Protein AF-A0AB35YVQ8-F1 (afdb_monomer_lite)

Foldseek 3Di:
DDDDDDPPDPCPDPPVVVVVCPPPLNVLLVLLLQLLQQLLCCVPPVAGPQPDDPVVVVVDDPVSVVVSVVVCVCCLPPVLVVVLVVVLVVVVVVVVVVPDDDPPPPVPPDQQWDALVVLVVCCVVVVDPVSVVLSCVLVVVLVVVVVSLVSQLSSLVSSLVSLVSSVVSCVPSVHYRRPLNVVCVVVVDPDDSVVSSVVVNVVSVVSNVVSSVDDRPPCSIGRHNVVSVVVVVVVVVVVVVVVVVVVVVVVVVVVVVVVVVD

Organism: Serratia marcescens (NCBI:txid615)

Structure (mmCIF, N/CA/C/O backbone):
data_AF-A0AB35YVQ8-F1
#
_entry.id   AF-A0AB35YVQ8-F1
#
loop_
_atom_site.group_PDB
_atom_site.id
_atom_site.type_symbol
_atom_site.label_atom_id
_atom_site.label_alt_id
_atom_site.label_comp_id
_atom_site.label_asym_id
_atom_site.label_entity_id
_atom_site.label_seq_id
_atom_site.pdbx_PDB_ins_code
_atom_site.Cartn_x
_atom_site.Cartn_y
_atom_site.Cartn_z
_atom_site.occupancy
_atom_site.B_iso_or_equiv
_atom_site.auth_seq_id
_atom_site.auth_comp_id
_atom_site.auth_asym_id
_atom_site.auth_atom_id
_atom_site.pdbx_PDB_model_num
ATOM 1 N N . MET A 1 1 ? 11.343 60.602 -0.205 1.00 34.56 1 MET A N 1
ATOM 2 C CA . MET A 1 1 ? 12.360 59.957 0.652 1.00 34.56 1 MET A CA 1
ATOM 3 C C . MET A 1 1 ? 11.764 58.627 1.072 1.00 34.56 1 MET A C 1
ATOM 5 O O . MET A 1 1 ? 10.823 58.641 1.847 1.00 34.56 1 MET A O 1
ATOM 9 N N . ALA A 1 2 ? 11.937 57.608 0.227 1.00 37.19 2 ALA A N 1
ATOM 10 C CA . ALA A 1 2 ? 13.065 56.656 0.226 1.00 37.19 2 ALA A CA 1
ATOM 11 C C . ALA A 1 2 ? 12.810 55.586 1.298 1.00 37.19 2 ALA A C 1
ATOM 13 O O . ALA A 1 2 ? 12.886 55.891 2.480 1.00 37.19 2 ALA A O 1
ATOM 14 N N . GLU A 1 3 ? 12.153 54.495 0.897 1.00 34.06 3 GLU A N 1
ATOM 15 C CA . GLU A 1 3 ? 12.690 53.118 0.744 1.00 34.06 3 GLU A CA 1
ATOM 16 C C . GLU A 1 3 ? 12.036 52.289 1.875 1.00 34.06 3 GLU A C 1
ATOM 18 O O . GLU A 1 3 ? 11.870 52.792 2.975 1.00 34.06 3 GLU A O 1
ATOM 23 N N . ASP A 1 4 ? 11.453 51.111 1.667 1.00 34.56 4 ASP A N 1
ATOM 24 C CA . ASP A 1 4 ? 12.095 49.973 1.032 1.00 34.56 4 ASP A CA 1
ATOM 25 C C . ASP A 1 4 ? 11.087 48.971 0.424 1.00 34.56 4 ASP A C 1
ATOM 27 O O . ASP A 1 4 ? 10.083 48.586 1.026 1.00 34.56 4 ASP A O 1
ATOM 31 N N . LYS A 1 5 ? 11.405 48.604 -0.818 1.00 34.06 5 LYS A N 1
ATOM 32 C CA . LYS A 1 5 ? 11.171 47.363 -1.582 1.00 34.06 5 LYS A CA 1
ATOM 33 C C . LYS A 1 5 ? 10.429 46.260 -0.804 1.00 34.06 5 LYS A C 1
ATOM 35 O O . LYS A 1 5 ? 10.937 45.682 0.142 1.00 34.06 5 LYS A O 1
ATOM 40 N N . ASN A 1 6 ? 9.202 45.885 -1.154 1.00 33.47 6 ASN A N 1
ATOM 41 C CA . ASN A 1 6 ? 8.865 44.994 -2.274 1.00 33.47 6 ASN A CA 1
ATOM 42 C C . ASN A 1 6 ? 9.841 43.823 -2.551 1.00 33.47 6 ASN A C 1
ATOM 44 O O . ASN A 1 6 ? 9.959 43.370 -3.685 1.00 33.47 6 ASN A O 1
ATOM 48 N N . GLU A 1 7 ? 10.497 43.297 -1.515 1.00 36.91 7 GLU A N 1
ATOM 49 C CA . GLU A 1 7 ? 11.214 42.019 -1.543 1.00 36.91 7 GLU A CA 1
ATOM 50 C C . GLU A 1 7 ? 10.527 41.000 -0.628 1.00 36.91 7 GLU A C 1
ATOM 52 O O . GLU A 1 7 ? 10.948 40.721 0.484 1.00 36.91 7 GLU A O 1
ATOM 57 N N . THR A 1 8 ? 9.450 40.398 -1.114 1.00 36.97 8 THR A N 1
ATOM 58 C CA . THR A 1 8 ? 9.250 38.953 -0.926 1.00 36.97 8 THR A CA 1
ATOM 59 C C . THR A 1 8 ? 8.704 38.419 -2.234 1.00 36.97 8 THR A C 1
ATOM 61 O O . THR A 1 8 ? 7.591 37.912 -2.355 1.00 36.97 8 THR A O 1
ATOM 64 N N . THR A 1 9 ? 9.540 38.586 -3.259 1.00 37.06 9 THR A N 1
ATOM 65 C CA . THR A 1 9 ? 9.634 37.670 -4.385 1.00 37.06 9 THR A CA 1
ATOM 66 C C . THR A 1 9 ? 9.342 36.277 -3.862 1.00 37.06 9 THR A C 1
ATOM 68 O O . THR A 1 9 ? 10.061 35.774 -2.999 1.00 37.06 9 THR A O 1
ATOM 71 N N . GLN A 1 10 ? 8.227 35.727 -4.335 1.00 38.09 10 GLN A N 1
ATOM 72 C CA . GLN A 1 10 ? 7.870 34.323 -4.297 1.00 38.09 10 GLN A CA 1
ATOM 73 C C . GLN A 1 10 ? 9.119 33.467 -4.088 1.00 38.09 10 GLN A C 1
ATOM 75 O O . GLN A 1 10 ? 9.860 33.191 -5.032 1.00 38.09 10 GLN A O 1
ATOM 80 N N . ALA A 1 11 ? 9.352 33.031 -2.850 1.00 41.00 11 ALA A N 1
ATOM 81 C CA . ALA A 1 11 ? 10.143 31.844 -2.621 1.00 41.00 11 ALA A CA 1
ATOM 82 C C . ALA A 1 11 ? 9.321 30.716 -3.252 1.00 41.00 11 ALA A C 1
ATOM 84 O O . ALA A 1 11 ? 8.460 30.122 -2.603 1.00 41.00 11 ALA A O 1
ATOM 85 N N . LEU A 1 12 ? 9.509 30.525 -4.565 1.00 42.38 12 LEU A N 1
ATOM 86 C CA . LEU A 1 12 ? 9.114 29.365 -5.350 1.00 42.38 12 LEU A CA 1
ATOM 87 C C . LEU A 1 12 ? 9.730 28.167 -4.637 1.00 42.38 12 LEU A C 1
ATOM 89 O O . LEU A 1 12 ? 10.890 27.804 -4.821 1.00 42.38 12 LEU A O 1
ATOM 93 N N . GLY A 1 13 ? 8.970 27.686 -3.664 1.00 44.38 13 GLY A N 1
ATOM 94 C CA . GLY A 1 13 ? 9.503 26.972 -2.531 1.00 44.38 13 GLY A CA 1
ATOM 95 C C . GLY A 1 13 ? 9.817 25.545 -2.916 1.00 44.38 13 GLY A C 1
ATOM 96 O O . GLY A 1 13 ? 8.978 24.659 -2.777 1.00 44.38 13 GLY A O 1
ATOM 97 N N . VAL A 1 14 ? 11.060 25.315 -3.329 1.00 53.91 14 VAL A N 1
ATOM 98 C CA . VAL A 1 14 ? 11.635 23.970 -3.390 1.00 53.91 14 VAL A CA 1
ATOM 99 C C . VAL A 1 14 ? 11.494 23.298 -2.021 1.00 53.91 14 VAL A C 1
ATOM 101 O O . VAL A 1 14 ? 11.186 22.122 -1.971 1.00 53.91 14 VAL A O 1
ATOM 104 N N . ILE A 1 15 ? 11.593 24.050 -0.920 1.00 53.94 15 ILE A N 1
ATOM 105 C CA . ILE A 1 15 ? 11.493 23.549 0.461 1.00 53.94 15 ILE A CA 1
ATOM 106 C C . ILE A 1 15 ? 10.090 23.000 0.806 1.00 53.94 15 ILE A C 1
ATOM 108 O O . ILE A 1 15 ? 10.004 21.834 1.171 1.00 53.94 15 ILE A O 1
ATOM 112 N N . PRO A 1 16 ? 8.970 23.735 0.643 1.00 58.00 16 PRO A N 1
ATOM 113 C CA . PRO A 1 16 ? 7.632 23.177 0.874 1.00 58.00 16 PRO A CA 1
ATOM 114 C C . PRO A 1 16 ? 7.234 22.087 -0.132 1.00 58.00 16 PRO A C 1
ATOM 116 O O . PRO A 1 16 ? 6.416 21.226 0.197 1.00 58.00 16 PRO A O 1
ATOM 119 N N . LEU A 1 17 ? 7.805 22.082 -1.344 1.00 50.03 17 LEU A N 1
ATOM 120 C CA . LEU A 1 17 ? 7.698 20.948 -2.267 1.00 50.03 17 LEU A CA 1
ATOM 121 C C . LEU A 1 17 ? 8.475 19.735 -1.745 1.00 50.03 17 LEU A C 1
ATOM 123 O O . LEU A 1 17 ? 7.924 18.638 -1.765 1.00 50.03 17 LEU A O 1
ATOM 127 N N . LEU A 1 18 ? 9.691 19.932 -1.233 1.00 53.41 18 LEU A N 1
ATOM 128 C CA . LEU A 1 18 ? 10.561 18.907 -0.654 1.00 53.41 18 LEU A CA 1
ATOM 129 C C . LEU A 1 18 ? 9.937 18.292 0.606 1.00 53.41 18 LEU A C 1
ATOM 131 O O . LEU A 1 18 ? 9.881 17.074 0.710 1.00 53.41 18 LEU A O 1
ATOM 135 N N . ASP A 1 19 ? 9.346 19.104 1.486 1.00 55.69 19 ASP A N 1
ATOM 136 C CA . ASP A 1 19 ? 8.561 18.646 2.644 1.00 55.69 19 ASP A CA 1
ATOM 137 C C . ASP A 1 19 ? 7.312 17.859 2.219 1.00 55.69 19 ASP A C 1
ATOM 139 O O . ASP A 1 19 ? 6.906 16.887 2.862 1.00 55.69 19 ASP A O 1
ATOM 143 N N . ARG A 1 20 ? 6.689 18.239 1.094 1.00 52.09 20 ARG A N 1
ATOM 144 C CA . ARG A 1 20 ? 5.589 17.465 0.498 1.00 52.09 20 ARG A CA 1
ATOM 145 C C . ARG A 1 20 ? 6.065 16.162 -0.126 1.00 52.09 20 ARG A C 1
ATOM 147 O O . ARG A 1 20 ? 5.308 15.194 -0.085 1.00 52.09 20 ARG A O 1
ATOM 154 N N . LEU A 1 21 ? 7.247 16.164 -0.732 1.00 51.75 21 LEU A N 1
ATOM 155 C CA . LEU A 1 21 ? 7.902 15.031 -1.379 1.00 51.75 21 LEU A CA 1
ATOM 156 C C . LEU A 1 21 ? 8.390 14.020 -0.346 1.00 51.75 21 LEU A C 1
ATOM 158 O O . LEU A 1 21 ? 8.236 12.834 -0.583 1.00 51.75 21 LEU A O 1
ATOM 162 N N . TRP A 1 22 ? 8.853 14.464 0.825 1.00 56.38 22 TRP A N 1
ATOM 163 C CA . TRP A 1 22 ? 9.370 13.616 1.906 1.00 56.38 22 TRP A CA 1
ATOM 164 C C . TRP A 1 22 ? 8.327 12.669 2.525 1.00 56.38 22 TRP A C 1
ATOM 166 O O . TRP A 1 22 ? 8.650 11.784 3.318 1.00 56.38 22 TRP A O 1
ATOM 176 N N . ARG A 1 23 ? 7.048 12.798 2.149 1.00 69.25 23 ARG A N 1
ATOM 177 C CA . ARG A 1 23 ? 6.041 11.782 2.468 1.00 69.25 23 ARG A CA 1
ATOM 178 C C . ARG A 1 23 ? 6.360 10.512 1.685 1.00 69.25 23 ARG A C 1
ATOM 180 O O . ARG A 1 23 ? 6.195 10.488 0.470 1.00 69.25 23 ARG A O 1
ATOM 187 N N . PHE A 1 24 ? 6.734 9.450 2.396 1.00 67.00 24 PHE A N 1
ATOM 188 C CA . PHE A 1 24 ? 7.140 8.157 1.830 1.00 67.00 24 PHE A CA 1
ATOM 189 C C . PHE A 1 24 ? 6.234 7.664 0.687 1.00 67.00 24 PHE A C 1
ATOM 191 O O . PHE A 1 24 ? 6.733 7.268 -0.362 1.00 67.00 24 PHE A O 1
ATOM 198 N N . ASN A 1 25 ? 4.909 7.778 0.843 1.00 69.31 25 ASN A N 1
ATOM 199 C CA . ASN A 1 25 ? 3.943 7.374 -0.184 1.00 69.31 25 ASN A CA 1
ATOM 200 C C . ASN A 1 25 ? 4.163 8.121 -1.519 1.00 69.31 25 ASN A C 1
ATOM 202 O O . ASN A 1 25 ? 4.170 7.514 -2.579 1.00 69.31 25 ASN A O 1
ATOM 206 N N . LYS A 1 26 ? 4.466 9.425 -1.475 1.00 76.56 26 LYS A N 1
ATOM 207 C CA . LYS A 1 26 ? 4.712 10.247 -2.672 1.00 76.56 26 LYS A CA 1
ATOM 208 C C . LYS A 1 26 ? 6.065 9.973 -3.323 1.00 76.56 26 LYS A C 1
ATOM 210 O O . LYS A 1 26 ? 6.138 9.971 -4.549 1.00 76.56 26 LYS A O 1
ATOM 215 N N . VAL A 1 27 ? 7.112 9.722 -2.530 1.00 79.75 27 VAL A N 1
ATOM 216 C CA . VAL A 1 27 ? 8.417 9.281 -3.063 1.00 79.75 27 VAL A CA 1
ATOM 217 C C . VAL A 1 27 ? 8.248 7.971 -3.822 1.00 79.75 27 VAL A C 1
ATOM 219 O O . VAL A 1 27 ? 8.714 7.845 -4.951 1.00 79.75 27 VAL A O 1
ATOM 222 N N . MET A 1 28 ? 7.528 7.018 -3.229 1.00 78.50 28 MET A N 1
ATOM 223 C CA . MET A 1 28 ? 7.260 5.727 -3.851 1.00 78.50 28 MET A CA 1
ATOM 224 C C . MET A 1 28 ? 6.437 5.873 -5.132 1.00 78.50 28 MET A C 1
ATOM 226 O O . MET A 1 28 ? 6.773 5.238 -6.126 1.00 78.50 28 MET A O 1
ATOM 230 N N . THR A 1 29 ? 5.425 6.748 -5.163 1.00 84.31 29 THR A N 1
ATOM 231 C CA . THR A 1 29 ? 4.644 7.007 -6.385 1.00 84.31 29 THR A CA 1
ATOM 232 C C . THR A 1 29 ? 5.510 7.592 -7.498 1.00 84.31 29 THR A C 1
ATOM 234 O O . THR A 1 29 ? 5.368 7.203 -8.654 1.00 84.31 29 THR A O 1
ATOM 237 N N . LEU A 1 30 ? 6.444 8.490 -7.175 1.00 83.38 30 LEU A N 1
ATOM 238 C CA . LEU A 1 30 ? 7.393 9.012 -8.162 1.00 83.38 30 LEU A CA 1
ATOM 239 C C . LEU A 1 30 ? 8.359 7.936 -8.657 1.00 83.38 30 LEU A C 1
ATOM 241 O O . LEU A 1 30 ? 8.593 7.850 -9.860 1.00 83.38 30 LEU A O 1
ATOM 245 N N . GLY A 1 31 ? 8.869 7.096 -7.754 1.00 84.31 31 GLY A N 1
ATOM 246 C CA . GLY A 1 31 ? 9.680 5.934 -8.114 1.00 84.31 31 GLY A CA 1
ATOM 247 C C . GLY A 1 31 ? 8.928 4.982 -9.047 1.00 84.31 31 GLY A C 1
ATOM 248 O O . GLY A 1 31 ? 9.474 4.558 -10.061 1.00 84.31 31 GLY A O 1
ATOM 249 N N . TYR A 1 32 ? 7.648 4.726 -8.771 1.00 86.88 32 TYR A N 1
ATOM 250 C CA . TYR A 1 32 ? 6.770 3.939 -9.633 1.00 86.88 32 TYR A CA 1
ATOM 251 C C . TYR A 1 32 ? 6.620 4.565 -11.026 1.00 86.88 32 TYR A C 1
ATOM 253 O O . TYR A 1 32 ? 6.825 3.882 -12.026 1.00 86.88 32 TYR A O 1
ATOM 261 N N . CYS A 1 33 ? 6.325 5.868 -11.112 1.00 86.06 33 CYS A N 1
ATOM 262 C CA . CYS A 1 33 ? 6.235 6.577 -12.392 1.00 86.06 33 CYS A CA 1
ATOM 263 C C . CYS A 1 33 ? 7.546 6.502 -13.185 1.00 86.06 33 CYS A C 1
ATOM 265 O O . CYS A 1 33 ? 7.522 6.291 -14.397 1.00 86.06 33 CYS A O 1
ATOM 267 N N . PHE A 1 34 ? 8.684 6.654 -12.504 1.00 86.81 34 PHE A N 1
ATOM 268 C CA . PHE A 1 34 ? 10.003 6.576 -13.122 1.00 86.81 34 PHE A CA 1
ATOM 269 C C . PHE A 1 34 ? 10.289 5.175 -13.672 1.00 86.81 34 PHE A C 1
ATOM 271 O O . PHE A 1 34 ? 10.667 5.039 -14.832 1.00 86.81 34 PHE A O 1
ATOM 278 N N . LEU A 1 35 ? 10.056 4.128 -12.875 1.00 86.12 35 LEU A N 1
ATOM 279 C CA . LEU A 1 35 ? 10.228 2.738 -13.306 1.00 86.12 35 LEU A CA 1
ATOM 280 C C . LEU A 1 35 ? 9.268 2.368 -14.438 1.00 86.12 35 LEU A C 1
ATOM 282 O O . LEU A 1 35 ? 9.626 1.599 -15.325 1.00 86.12 35 LEU A O 1
ATOM 286 N N . PHE A 1 36 ? 8.059 2.929 -14.439 1.00 88.31 36 PHE A N 1
ATOM 287 C CA . PHE A 1 36 ? 7.100 2.702 -15.512 1.00 88.31 36 PHE A CA 1
ATOM 288 C C . PHE A 1 36 ? 7.572 3.341 -16.820 1.00 88.31 36 PHE A C 1
ATOM 290 O O . PHE A 1 36 ? 7.491 2.714 -17.874 1.00 88.31 36 PHE A O 1
ATOM 297 N N . LEU A 1 37 ? 8.109 4.562 -16.757 1.00 85.62 37 LEU A N 1
ATOM 298 C CA . LEU A 1 37 ? 8.730 5.222 -17.905 1.00 85.62 37 LEU A CA 1
ATOM 299 C C . LEU A 1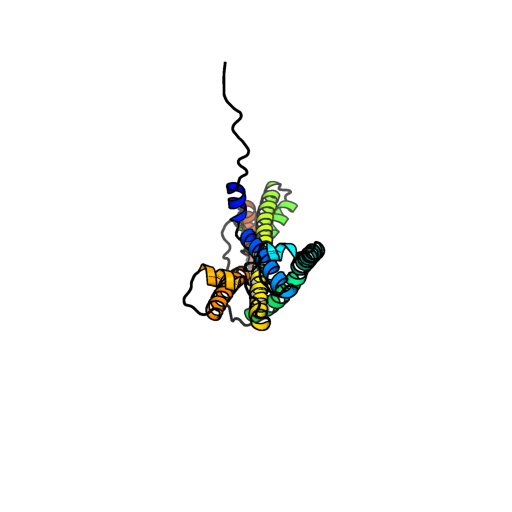 37 ? 9.943 4.442 -18.421 1.00 85.62 37 LEU A C 1
ATOM 301 O O . LEU A 1 37 ? 10.079 4.260 -19.628 1.00 85.62 37 LEU A O 1
ATOM 305 N N . ASP A 1 38 ? 10.780 3.939 -17.517 1.00 84.75 38 ASP A N 1
ATOM 306 C CA . ASP A 1 38 ? 11.941 3.110 -17.843 1.00 84.75 38 ASP A CA 1
ATOM 307 C C . ASP A 1 38 ? 11.543 1.810 -18.547 1.00 84.75 38 ASP A C 1
ATOM 309 O O . ASP A 1 38 ? 12.065 1.495 -19.617 1.00 84.75 38 ASP A O 1
ATOM 313 N N . ALA A 1 39 ? 10.539 1.107 -18.022 1.00 84.56 39 ALA A N 1
ATOM 314 C CA . ALA A 1 39 ? 9.990 -0.090 -18.646 1.00 84.56 39 ALA A CA 1
ATOM 315 C C . ALA A 1 39 ? 9.333 0.204 -20.005 1.00 84.56 39 ALA A C 1
ATOM 317 O O . ALA A 1 39 ? 9.540 -0.546 -20.959 1.00 84.56 39 ALA A O 1
ATOM 318 N N . PHE A 1 40 ? 8.568 1.295 -20.116 1.00 85.56 40 PHE A N 1
ATOM 319 C CA . PHE A 1 40 ? 7.912 1.699 -21.360 1.00 85.56 40 PHE A CA 1
ATOM 320 C C . PHE A 1 40 ? 8.928 2.003 -22.464 1.00 85.56 40 PHE A C 1
ATOM 322 O O . PHE A 1 40 ? 8.779 1.526 -23.588 1.00 85.56 40 PHE A O 1
ATOM 329 N N . LEU A 1 41 ? 9.983 2.752 -22.140 1.00 82.19 41 LEU A N 1
ATOM 330 C CA . LEU A 1 41 ? 11.048 3.074 -23.085 1.00 82.19 41 LEU A CA 1
ATOM 331 C C . LEU A 1 41 ? 11.852 1.836 -23.476 1.00 82.19 41 LEU A C 1
ATOM 333 O O . LEU A 1 41 ? 12.104 1.609 -24.662 1.00 82.19 41 LEU A O 1
ATOM 337 N N . SER A 1 42 ? 12.178 0.995 -22.495 1.00 81.69 42 SER A N 1
ATOM 338 C CA . SER A 1 42 ? 12.914 -0.245 -22.723 1.00 81.69 42 SER A CA 1
ATOM 339 C C . SER A 1 42 ? 12.137 -1.201 -23.634 1.00 81.69 42 SER A C 1
ATOM 341 O O . SER A 1 42 ? 12.714 -1.787 -24.548 1.00 81.69 42 SER A O 1
ATOM 343 N N . TYR A 1 43 ? 10.816 -1.305 -23.454 1.00 82.81 43 TYR A N 1
ATOM 344 C CA . TYR A 1 43 ? 9.947 -2.130 -24.295 1.00 82.81 43 TYR A CA 1
ATOM 345 C C . TYR A 1 43 ? 9.698 -1.526 -25.685 1.00 82.81 43 TYR A C 1
ATOM 347 O O . TYR A 1 43 ? 9.800 -2.225 -26.688 1.00 82.81 43 TYR A O 1
ATOM 355 N N . GLY A 1 44 ? 9.356 -0.236 -25.759 1.00 80.56 44 GLY A N 1
ATOM 356 C CA . GLY A 1 44 ? 8.927 0.400 -27.006 1.00 80.56 44 GLY A CA 1
ATOM 357 C C . GLY A 1 44 ? 10.069 0.828 -27.928 1.00 80.56 44 GLY A C 1
ATOM 358 O O . GLY A 1 44 ? 9.906 0.820 -29.146 1.00 80.56 44 GLY A O 1
ATOM 359 N N . LYS A 1 45 ? 11.217 1.227 -27.368 1.00 79.56 45 LYS A N 1
ATOM 360 C CA . LYS A 1 45 ? 12.335 1.827 -28.119 1.00 79.56 45 LYS A CA 1
ATOM 361 C C . LYS A 1 45 ? 13.682 1.128 -27.876 1.00 79.56 45 LYS A C 1
ATOM 363 O O . LYS A 1 45 ? 14.661 1.469 -28.536 1.00 79.56 45 LYS A O 1
ATOM 368 N N . GLY A 1 46 ? 13.750 0.151 -26.965 1.00 75.12 46 GLY A N 1
ATOM 369 C CA . GLY A 1 46 ? 14.951 -0.660 -26.721 1.00 75.12 46 GLY A CA 1
ATOM 370 C C . GLY A 1 46 ? 16.047 0.025 -25.896 1.00 75.12 46 GLY A C 1
ATOM 371 O O . GLY A 1 46 ? 17.196 -0.415 -25.920 1.00 75.12 46 GLY A O 1
ATOM 372 N N . TYR A 1 47 ? 15.722 1.113 -25.192 1.00 79.38 47 TYR A N 1
ATOM 373 C CA . TYR A 1 47 ? 16.631 1.793 -24.266 1.00 79.38 47 TYR A CA 1
ATOM 374 C C . TYR A 1 47 ? 15.874 2.306 -23.040 1.00 79.38 47 TYR A C 1
ATOM 376 O O . TYR A 1 47 ? 14.701 2.642 -23.147 1.00 79.38 47 TYR A O 1
ATOM 384 N N . GLY A 1 48 ? 16.532 2.381 -21.882 1.00 78.62 48 GLY A N 1
ATOM 385 C CA . GLY A 1 48 ? 15.923 2.903 -20.651 1.00 78.62 48 GLY A CA 1
ATOM 386 C C . GLY A 1 48 ? 16.075 4.417 -20.467 1.00 78.62 48 GLY A C 1
ATOM 387 O O . GLY A 1 48 ? 16.675 5.118 -21.288 1.00 78.62 48 GLY A O 1
ATOM 388 N N . VAL A 1 49 ? 15.547 4.936 -19.358 1.00 81.38 49 VAL A N 1
ATOM 389 C CA . VAL A 1 49 ? 15.543 6.371 -19.025 1.00 81.38 49 VAL A CA 1
ATOM 390 C C . VAL A 1 49 ? 16.960 6.930 -18.898 1.00 81.38 49 VAL A C 1
ATOM 392 O O . VAL A 1 49 ? 17.206 8.060 -19.309 1.00 81.38 49 VAL A O 1
ATOM 395 N N . PHE A 1 50 ? 17.929 6.155 -18.408 1.00 76.31 50 PHE A N 1
ATOM 396 C CA . PHE A 1 50 ? 19.313 6.630 -18.279 1.00 76.31 50 PHE A CA 1
ATOM 397 C C . PHE A 1 50 ? 20.060 6.710 -19.614 1.00 76.31 50 PHE A C 1
ATOM 399 O O . PHE A 1 50 ? 21.103 7.352 -19.696 1.00 76.31 50 PHE A O 1
ATOM 406 N N . ALA A 1 51 ? 19.522 6.113 -20.679 1.00 74.81 51 ALA A N 1
ATOM 407 C CA . ALA A 1 51 ? 20.042 6.259 -22.035 1.00 74.81 51 ALA A CA 1
ATOM 408 C C . ALA A 1 51 ? 19.376 7.402 -22.827 1.00 74.81 51 ALA A C 1
ATOM 410 O O . ALA A 1 51 ? 19.660 7.524 -24.027 1.00 74.81 51 ALA A O 1
ATOM 411 N N . LEU A 1 52 ? 18.506 8.213 -22.203 1.00 73.81 52 LEU A N 1
ATOM 412 C CA . LEU A 1 52 ? 17.905 9.402 -22.815 1.00 73.81 52 LEU A CA 1
ATOM 413 C C . LEU A 1 52 ? 18.967 10.484 -23.037 1.00 73.81 52 LEU A C 1
ATOM 415 O O . LEU A 1 52 ? 19.447 11.123 -22.105 1.00 73.81 52 LEU A O 1
ATOM 419 N N . SER A 1 53 ? 19.294 10.725 -24.302 1.00 71.19 53 SER A N 1
ATOM 420 C CA . SER A 1 53 ? 20.040 11.898 -24.751 1.00 71.19 53 SER A CA 1
ATOM 421 C C . SER A 1 53 ? 19.104 12.877 -25.459 1.00 71.19 53 SER A C 1
ATOM 423 O O . SER A 1 53 ? 18.033 12.496 -25.936 1.00 71.19 53 SER A O 1
ATOM 425 N N . SER A 1 54 ? 19.535 14.134 -25.604 1.00 63.91 54 SER A N 1
ATOM 426 C CA . SER A 1 54 ? 18.791 15.159 -26.358 1.00 63.91 54 SER A CA 1
ATOM 427 C C . SER A 1 54 ? 18.442 14.701 -27.789 1.00 63.91 54 SER A C 1
ATOM 429 O O . SER A 1 54 ? 17.350 14.960 -28.281 1.00 63.91 54 SER A O 1
ATOM 431 N N . SER A 1 55 ? 19.321 13.910 -28.417 1.00 67.62 55 SER A N 1
ATOM 432 C CA . SER A 1 55 ? 19.099 13.315 -29.744 1.00 67.62 55 SER A CA 1
ATOM 433 C C . SER A 1 55 ? 18.060 12.188 -29.789 1.00 67.62 55 SER A C 1
ATOM 435 O O . SER A 1 55 ? 17.560 11.885 -30.860 1.00 67.62 55 SER A O 1
ATOM 437 N N . LYS A 1 56 ? 17.738 11.548 -28.660 1.00 69.94 56 LYS A N 1
ATOM 438 C CA . LYS A 1 56 ? 16.679 10.524 -28.571 1.00 69.94 56 LYS A CA 1
ATOM 439 C C . LYS A 1 56 ? 15.348 11.103 -28.097 1.00 69.94 56 LYS A C 1
ATOM 441 O O . LYS A 1 56 ? 14.300 10.496 -28.288 1.00 69.94 56 LYS A O 1
ATOM 446 N N . LEU A 1 57 ? 15.386 12.282 -27.479 1.00 66.31 57 LEU A N 1
ATOM 447 C CA . LEU A 1 57 ? 14.201 13.073 -27.150 1.00 66.31 57 LEU A CA 1
ATOM 448 C C . LEU A 1 57 ? 13.532 13.650 -28.402 1.00 66.31 57 LEU A C 1
ATOM 450 O O . LEU A 1 57 ? 12.319 13.819 -28.399 1.00 66.31 57 LEU A O 1
ATOM 454 N N . SER A 1 58 ? 14.277 13.898 -29.483 1.00 66.88 58 SER A N 1
ATOM 455 C CA . SER A 1 58 ? 13.688 14.305 -30.767 1.00 66.88 58 SER A CA 1
ATOM 456 C C . SER A 1 58 ? 12.888 13.197 -31.459 1.00 66.88 58 SER A C 1
ATOM 458 O O . SER A 1 58 ? 12.029 13.507 -32.277 1.00 66.88 58 SER A O 1
ATOM 460 N N . ASP A 1 59 ? 13.116 11.930 -31.099 1.00 70.69 59 ASP A N 1
ATOM 461 C CA . ASP A 1 59 ? 12.397 10.770 -31.652 1.00 70.69 59 ASP A CA 1
ATOM 462 C C . ASP A 1 59 ? 11.070 10.479 -30.918 1.00 70.69 59 ASP A C 1
ATOM 464 O O . ASP A 1 59 ? 10.378 9.497 -31.223 1.00 70.69 59 ASP A O 1
ATOM 468 N N . PHE A 1 60 ? 10.713 11.305 -29.926 1.00 73.69 60 PHE A N 1
ATOM 469 C CA . PHE A 1 60 ? 9.444 11.212 -29.211 1.00 73.69 60 PHE A CA 1
ATOM 470 C C . PHE A 1 60 ? 8.326 11.880 -30.003 1.00 73.69 60 PHE A C 1
ATOM 472 O O . PHE A 1 60 ? 8.249 13.105 -30.112 1.00 73.69 60 PHE A O 1
ATOM 479 N N . ASN A 1 61 ? 7.392 11.068 -30.487 1.00 81.44 61 ASN A N 1
ATOM 480 C CA . ASN A 1 61 ? 6.169 11.586 -31.080 1.00 81.44 61 ASN A CA 1
ATOM 481 C C . ASN A 1 61 ? 5.144 11.930 -29.994 1.00 81.44 61 ASN A C 1
ATOM 483 O O . ASN A 1 61 ? 5.059 11.266 -28.960 1.00 81.44 61 ASN A O 1
ATOM 487 N N . LEU A 1 62 ? 4.269 12.903 -30.270 1.00 80.56 62 LEU A N 1
ATOM 488 C CA . LEU A 1 62 ? 3.125 13.210 -29.398 1.00 80.56 62 LEU A CA 1
ATOM 489 C C . LEU A 1 62 ? 2.231 11.972 -29.171 1.00 80.56 62 LEU A C 1
ATOM 491 O O . LEU A 1 62 ? 1.664 11.792 -28.095 1.00 80.56 62 LEU A O 1
ATOM 495 N N . GLY A 1 63 ? 2.153 11.087 -30.172 1.00 83.25 63 GLY A N 1
ATOM 496 C CA . GLY A 1 63 ? 1.469 9.797 -30.073 1.00 83.25 63 GLY A CA 1
ATOM 497 C C . GLY A 1 63 ? 2.088 8.853 -29.038 1.00 83.25 63 GLY A C 1
ATOM 498 O O . GLY A 1 63 ? 1.343 8.193 -28.319 1.00 83.25 63 GLY A O 1
ATOM 499 N N . ASP A 1 64 ? 3.417 8.848 -28.889 1.00 81.31 64 ASP A N 1
ATOM 500 C CA . ASP A 1 64 ? 4.116 8.020 -27.895 1.00 81.31 64 ASP A CA 1
ATOM 501 C C . ASP A 1 64 ? 3.802 8.505 -26.471 1.00 81.31 64 ASP A C 1
ATOM 503 O O . ASP A 1 64 ? 3.580 7.698 -25.571 1.00 81.31 64 ASP A O 1
ATOM 507 N N . VAL A 1 65 ? 3.693 9.825 -26.277 1.00 82.88 65 VAL A N 1
ATOM 508 C CA . VAL A 1 65 ? 3.277 10.428 -24.998 1.00 82.88 65 VAL A CA 1
ATOM 509 C C . VAL A 1 65 ? 1.819 10.090 -24.676 1.00 82.88 65 VAL A C 1
ATOM 511 O O . VAL A 1 65 ? 1.498 9.742 -23.541 1.00 82.88 65 VAL A O 1
ATOM 514 N N . CYS A 1 66 ? 0.929 10.151 -25.670 1.00 86.56 66 CYS A N 1
ATOM 515 C CA . CYS A 1 66 ? -0.476 9.785 -25.492 1.00 86.56 66 CYS A CA 1
ATOM 516 C C . CYS A 1 66 ? -0.629 8.294 -25.146 1.00 86.56 66 CYS A C 1
ATOM 518 O O . CYS A 1 66 ? -1.331 7.943 -24.198 1.00 86.56 66 CYS A O 1
ATOM 520 N N . LEU A 1 67 ? 0.089 7.421 -25.859 1.00 86.00 67 LEU A N 1
ATOM 521 C CA . LEU A 1 67 ? 0.111 5.985 -25.594 1.00 86.00 67 LEU A CA 1
ATOM 522 C C . LEU A 1 67 ? 0.674 5.679 -24.202 1.00 86.00 67 LEU A C 1
ATOM 524 O O . LEU A 1 67 ? 0.099 4.865 -23.481 1.00 86.00 67 LEU A O 1
ATOM 528 N N . PHE A 1 68 ? 1.751 6.360 -23.802 1.00 86.75 68 PHE A N 1
ATOM 529 C CA . PHE A 1 68 ? 2.313 6.260 -22.459 1.00 86.75 68 PHE A CA 1
ATOM 530 C C . PHE A 1 68 ? 1.280 6.615 -21.389 1.00 86.75 68 PHE A C 1
ATOM 532 O O . PHE A 1 68 ? 1.073 5.833 -20.466 1.00 86.75 68 PHE A O 1
ATOM 539 N N . LEU A 1 69 ? 0.598 7.758 -21.519 1.00 86.50 69 LEU A N 1
ATOM 540 C CA . LEU A 1 69 ? -0.411 8.200 -20.552 1.00 86.50 69 LEU A CA 1
ATOM 541 C C . LEU A 1 69 ? -1.603 7.240 -20.479 1.00 86.50 69 LEU A C 1
ATOM 543 O O . LEU A 1 69 ? -2.084 6.949 -19.384 1.00 86.50 69 LEU A O 1
ATOM 547 N N . LEU A 1 70 ? -2.056 6.714 -21.622 1.00 88.81 70 LEU A N 1
ATOM 548 C CA . LEU A 1 70 ? -3.136 5.728 -21.676 1.00 88.81 70 LEU A CA 1
ATOM 549 C C . LEU A 1 70 ? -2.735 4.408 -21.011 1.00 88.81 70 LEU A C 1
ATOM 551 O O . LEU A 1 70 ? -3.477 3.901 -20.171 1.00 88.81 70 LEU A O 1
ATOM 555 N N . LEU A 1 71 ? -1.560 3.865 -21.341 1.00 87.69 71 LEU A N 1
ATOM 556 C CA . LEU A 1 71 ? -1.060 2.624 -20.745 1.00 87.69 71 LEU A CA 1
ATOM 557 C C . LEU A 1 71 ? -0.768 2.792 -19.257 1.00 87.69 71 LEU A C 1
ATOM 559 O O . LEU A 1 71 ? -1.143 1.932 -18.464 1.00 87.69 71 LEU A O 1
ATOM 563 N N . PHE A 1 72 ? -0.153 3.908 -18.866 1.00 86.81 72 PHE A N 1
ATOM 564 C CA . PHE A 1 72 ? 0.080 4.245 -17.468 1.00 86.81 72 PHE A CA 1
ATOM 565 C C . PHE A 1 72 ? -1.239 4.326 -16.708 1.00 86.81 72 PHE A C 1
ATOM 567 O O . PHE A 1 72 ? -1.375 3.708 -15.655 1.00 86.81 72 PHE A O 1
ATOM 574 N N . GLY A 1 73 ? -2.236 5.029 -17.249 1.00 83.81 73 GLY A N 1
ATOM 575 C CA . GLY A 1 73 ? -3.562 5.139 -16.648 1.00 83.81 73 GLY A CA 1
ATOM 576 C C . GLY A 1 73 ? -4.253 3.783 -16.510 1.00 83.81 73 GLY A C 1
ATOM 577 O O . GLY A 1 73 ? -4.776 3.462 -15.445 1.00 83.81 73 GLY A O 1
ATOM 578 N N . LEU A 1 74 ? -4.211 2.945 -17.546 1.00 87.12 74 LEU A N 1
ATOM 579 C CA . LEU A 1 74 ? -4.860 1.632 -17.546 1.00 87.12 74 LEU A CA 1
ATOM 580 C C . LEU A 1 74 ? -4.169 0.647 -16.593 1.00 87.12 74 LEU A C 1
ATOM 582 O O . LEU A 1 74 ? -4.833 -0.031 -15.808 1.00 87.12 74 LEU A O 1
ATOM 586 N N . ILE A 1 75 ? -2.837 0.590 -16.609 1.00 84.50 75 ILE A N 1
ATOM 587 C CA . ILE A 1 75 ? -2.067 -0.300 -15.733 1.00 84.50 75 ILE A CA 1
ATOM 588 C C . ILE A 1 75 ? -2.145 0.175 -14.279 1.00 84.50 75 ILE A C 1
ATOM 590 O O . ILE A 1 75 ? -2.327 -0.651 -13.389 1.00 84.50 75 ILE A O 1
ATOM 594 N N . SER A 1 76 ? -2.072 1.484 -14.022 1.00 82.31 76 SER A N 1
ATOM 595 C CA . SER A 1 76 ? -2.177 2.025 -12.659 1.00 82.31 76 SER A CA 1
ATOM 596 C C . SER A 1 76 ? -3.568 1.883 -12.046 1.00 82.31 76 SER A C 1
ATOM 598 O O . SER A 1 76 ? -3.677 1.614 -10.850 1.00 82.31 76 SER A O 1
ATOM 600 N N . SER A 1 77 ? -4.627 2.017 -12.848 1.00 79.94 77 SER A N 1
ATOM 601 C CA . SER A 1 77 ? -6.008 1.893 -12.368 1.00 79.94 77 SER A CA 1
ATOM 602 C C . SER A 1 77 ? -6.470 0.443 -12.246 1.00 79.94 77 SER A C 1
ATOM 604 O O . SER A 1 77 ? -7.029 0.067 -11.217 1.00 79.94 77 SER A O 1
ATOM 606 N N . LEU A 1 78 ? -6.236 -0.372 -13.278 1.00 79.88 78 LEU A N 1
ATOM 607 C CA . LEU A 1 78 ? -6.823 -1.705 -13.400 1.00 79.88 78 LEU A CA 1
ATOM 608 C C . LEU A 1 78 ? -5.772 -2.805 -13.243 1.00 79.88 78 LEU A C 1
ATOM 610 O O . LEU A 1 78 ? -5.950 -3.725 -12.448 1.00 79.88 78 LEU A O 1
ATOM 614 N N . GLY A 1 79 ? -4.660 -2.700 -13.974 1.00 77.50 79 GLY A N 1
ATOM 615 C CA . GLY A 1 79 ? -3.635 -3.748 -14.025 1.00 77.50 79 GLY A CA 1
ATOM 616 C C . GLY A 1 79 ? -3.038 -4.067 -12.654 1.00 77.50 79 GLY A C 1
ATOM 617 O O . GLY A 1 79 ? -3.001 -5.227 -12.245 1.00 77.50 79 GLY A O 1
ATOM 618 N N . LEU A 1 80 ? -2.643 -3.032 -11.911 1.00 80.19 80 LEU A N 1
ATOM 619 C CA . LEU A 1 80 ? -2.097 -3.168 -10.564 1.00 80.19 80 LEU A CA 1
ATOM 620 C C . LEU A 1 80 ? -3.112 -3.727 -9.574 1.00 80.19 80 LEU A C 1
ATOM 622 O O . LEU A 1 80 ? -2.735 -4.536 -8.737 1.00 80.19 80 LEU A O 1
ATOM 626 N N . PHE A 1 81 ? -4.384 -3.339 -9.688 1.00 79.25 81 PHE A N 1
ATOM 627 C CA . PHE A 1 81 ? -5.435 -3.838 -8.804 1.00 79.25 81 PHE A CA 1
ATOM 628 C C . PHE A 1 81 ? -5.614 -5.355 -8.946 1.00 79.25 81 PHE A C 1
ATOM 630 O O . PHE A 1 81 ? -5.644 -6.073 -7.947 1.00 79.25 81 PHE A O 1
ATOM 637 N N . PHE A 1 82 ? -5.674 -5.855 -10.184 1.00 80.88 82 PHE A N 1
ATOM 638 C CA . PHE A 1 82 ? -5.797 -7.290 -10.445 1.00 80.88 82 PHE A CA 1
ATOM 639 C C . PHE A 1 82 ? -4.536 -8.065 -10.043 1.00 80.88 82 PHE A C 1
ATOM 641 O O . PHE A 1 82 ? -4.641 -9.083 -9.361 1.00 80.88 82 PHE A O 1
ATOM 648 N N . LEU A 1 83 ? -3.349 -7.584 -10.428 1.00 81.44 83 LEU A N 1
ATOM 649 C CA . LEU A 1 83 ? -2.078 -8.244 -10.111 1.00 81.44 83 LEU A CA 1
ATOM 650 C C . LEU A 1 83 ? -1.816 -8.295 -8.600 1.00 81.44 83 LEU A C 1
ATOM 652 O O . LEU A 1 83 ? -1.468 -9.353 -8.076 1.00 81.44 83 LEU A O 1
ATOM 656 N N . GLU A 1 84 ? -2.026 -7.179 -7.896 1.00 80.69 84 GLU A N 1
ATOM 657 C CA . GLU A 1 84 ? -1.908 -7.116 -6.437 1.00 80.69 84 GLU A CA 1
ATOM 658 C C . GLU A 1 84 ? -2.902 -8.078 -5.781 1.00 80.69 84 GLU A C 1
ATOM 660 O O . GLU A 1 84 ? -2.520 -8.815 -4.879 1.00 80.69 84 GLU A O 1
ATOM 665 N N . GLY A 1 85 ? -4.152 -8.121 -6.258 1.00 80.06 85 GLY A N 1
ATOM 666 C CA . GLY A 1 85 ? -5.185 -9.011 -5.730 1.00 80.06 85 GLY A CA 1
ATOM 667 C C . GLY A 1 85 ? -4.823 -10.495 -5.836 1.00 80.06 85 GLY A C 1
ATOM 668 O O . GLY A 1 85 ? -5.012 -11.239 -4.875 1.00 80.06 85 GLY A O 1
ATOM 669 N N . VAL A 1 86 ? -4.248 -10.925 -6.965 1.00 81.12 86 VAL A N 1
ATOM 670 C CA . VAL A 1 86 ? -3.795 -12.316 -7.151 1.00 81.12 86 VAL A CA 1
ATOM 671 C C . VAL A 1 86 ? -2.651 -12.650 -6.196 1.00 81.12 86 VAL A C 1
ATOM 673 O O . VAL A 1 86 ? -2.696 -13.676 -5.517 1.00 81.12 86 VAL A O 1
ATOM 676 N N . VAL A 1 87 ? -1.640 -11.782 -6.098 1.00 81.12 87 VAL A N 1
ATOM 677 C CA . VAL A 1 87 ? -0.504 -12.003 -5.189 1.00 81.12 87 VAL A CA 1
ATOM 678 C C . VAL A 1 87 ? -0.959 -11.972 -3.734 1.00 81.12 87 VAL A C 1
ATOM 680 O O . VAL A 1 87 ? -0.542 -12.815 -2.946 1.00 81.12 87 VAL A O 1
ATOM 683 N N . PHE A 1 88 ? -1.864 -11.058 -3.385 1.00 78.62 88 PHE A N 1
ATOM 684 C CA . PHE A 1 88 ? -2.472 -10.989 -2.065 1.00 78.62 88 PHE A CA 1
ATOM 685 C C . PHE A 1 88 ? -3.183 -12.298 -1.720 1.00 78.62 88 PHE A C 1
ATOM 687 O O . PHE A 1 88 ? -2.904 -12.854 -0.665 1.00 78.62 88 PHE A O 1
ATOM 694 N N . ALA A 1 89 ? -4.013 -12.836 -2.619 1.00 79.12 89 ALA A N 1
ATOM 695 C CA . ALA A 1 89 ? -4.696 -14.113 -2.410 1.00 79.12 89 ALA A CA 1
ATOM 696 C C . ALA A 1 89 ? -3.704 -15.262 -2.147 1.00 79.12 89 ALA A C 1
ATOM 698 O O . ALA A 1 89 ? -3.848 -16.008 -1.177 1.00 79.12 89 ALA A O 1
ATOM 699 N N . VAL A 1 90 ? -2.639 -15.355 -2.949 1.00 78.75 90 VAL A N 1
ATOM 700 C CA . VAL A 1 90 ? -1.584 -16.366 -2.768 1.00 78.75 90 VAL A CA 1
ATOM 701 C C . VAL A 1 90 ? -0.876 -16.198 -1.420 1.00 78.75 90 VAL A C 1
ATOM 703 O O . VAL A 1 90 ? -0.686 -17.170 -0.689 1.00 78.75 90 VAL A O 1
ATOM 706 N N . LEU A 1 91 ? -0.514 -14.967 -1.051 1.00 76.25 91 LEU A N 1
ATOM 707 C CA . LEU A 1 91 ? 0.151 -14.682 0.219 1.00 76.25 91 LEU A CA 1
ATOM 708 C C . LEU A 1 91 ? -0.768 -14.909 1.427 1.00 76.25 91 LEU A C 1
ATOM 710 O O . LEU A 1 91 ? -0.283 -15.296 2.492 1.00 76.25 91 LEU A O 1
ATOM 714 N N . THR A 1 92 ? -2.079 -14.688 1.298 1.00 72.75 92 THR A N 1
ATOM 715 C CA . THR A 1 92 ? -3.043 -14.984 2.365 1.00 72.75 92 THR A CA 1
ATOM 716 C C . THR A 1 92 ? -3.205 -16.479 2.587 1.00 72.75 92 THR A C 1
ATOM 718 O O . THR A 1 92 ? -3.239 -16.906 3.739 1.00 72.75 92 THR A O 1
ATOM 721 N N . GLU A 1 93 ? -3.209 -17.278 1.519 1.00 73.94 93 GLU A N 1
ATOM 722 C CA . GLU A 1 93 ? -3.209 -18.739 1.621 1.00 73.94 93 GLU A CA 1
ATOM 723 C C . GLU A 1 93 ? -1.921 -19.224 2.307 1.00 73.94 93 GLU A C 1
ATOM 725 O O . GLU A 1 93 ? -1.970 -19.959 3.290 1.00 73.94 93 GLU A O 1
ATOM 730 N N . LEU A 1 94 ? -0.754 -18.712 1.899 1.00 69.44 94 LEU A N 1
ATOM 731 C CA . LEU A 1 94 ? 0.536 -18.992 2.555 1.00 69.44 94 LEU A CA 1
ATOM 732 C C . LEU A 1 94 ? 0.556 -18.610 4.048 1.00 69.44 94 LEU A C 1
ATOM 734 O O . LEU A 1 94 ? 1.134 -19.331 4.865 1.00 69.44 94 LEU A O 1
ATOM 738 N N . LYS A 1 95 ? -0.095 -17.500 4.421 1.00 66.00 95 LYS A N 1
ATOM 739 C CA . LYS A 1 95 ? -0.269 -17.076 5.821 1.00 66.00 95 LYS A CA 1
ATOM 740 C C . LYS A 1 95 ? -1.197 -18.031 6.585 1.00 66.00 95 LYS A C 1
ATOM 742 O O . LYS A 1 95 ? -0.910 -18.350 7.739 1.00 66.00 95 LYS A O 1
ATOM 747 N N . ALA A 1 96 ? -2.254 -18.539 5.947 1.00 59.81 96 ALA A N 1
ATOM 748 C CA . ALA A 1 96 ? -3.155 -19.541 6.523 1.00 59.81 96 ALA A CA 1
ATOM 749 C C . ALA A 1 96 ? -2.436 -20.873 6.821 1.00 59.81 96 ALA A C 1
ATOM 751 O O . ALA A 1 96 ? -2.715 -21.504 7.842 1.00 59.81 96 ALA A O 1
ATOM 752 N N . TYR A 1 97 ? -1.422 -21.235 6.027 1.00 62.72 97 TYR A N 1
ATOM 753 C CA . TYR A 1 97 ? -0.527 -22.373 6.290 1.00 62.72 97 TYR A CA 1
ATOM 754 C C . TYR A 1 97 ? 0.498 -22.143 7.428 1.00 62.72 97 TYR A C 1
ATOM 756 O O . TYR A 1 97 ? 1.400 -22.959 7.614 1.00 62.72 97 TYR A O 1
ATOM 764 N N . ARG A 1 98 ? 0.356 -21.079 8.239 1.00 56.47 98 ARG A N 1
ATOM 765 C CA . ARG A 1 98 ? 1.158 -20.783 9.452 1.00 56.47 98 ARG A CA 1
ATOM 766 C C . ARG A 1 98 ? 2.667 -20.578 9.246 1.00 56.47 98 ARG A C 1
ATOM 768 O O . ARG A 1 98 ? 3.407 -20.569 10.226 1.00 56.47 98 ARG A O 1
ATOM 775 N N . LEU A 1 99 ? 3.141 -20.330 8.024 1.00 50.19 99 LEU A N 1
ATOM 776 C CA . LEU A 1 99 ? 4.551 -19.967 7.788 1.00 50.19 99 LEU A CA 1
ATOM 777 C C . LEU A 1 99 ? 4.952 -18.646 8.472 1.00 50.19 99 LEU A C 1
ATOM 779 O O . LEU A 1 99 ? 6.122 -18.442 8.784 1.00 50.19 99 LEU A O 1
ATOM 783 N N . PHE A 1 100 ? 3.974 -17.784 8.760 1.00 47.69 100 PHE A N 1
ATOM 784 C CA . PHE A 1 100 ? 4.152 -16.543 9.505 1.00 47.69 100 PHE A CA 1
ATOM 785 C C . PHE A 1 100 ? 3.207 -16.543 10.713 1.00 47.69 100 PHE A C 1
ATOM 787 O O . PHE A 1 100 ? 2.013 -16.274 10.547 1.00 47.69 100 PHE A O 1
ATOM 794 N N . PRO A 1 101 ? 3.684 -16.876 11.925 1.00 42.69 101 PRO A N 1
ATOM 795 C CA . PRO A 1 101 ? 2.873 -16.759 13.124 1.00 42.69 101 PRO A CA 1
ATOM 796 C C . PRO A 1 101 ? 2.617 -15.274 13.395 1.00 42.69 101 PRO A C 1
ATOM 798 O O . PRO A 1 101 ? 3.472 -14.563 13.913 1.00 42.69 101 PRO A O 1
ATOM 801 N N . CYS A 1 102 ? 1.431 -14.789 13.034 1.00 45.47 102 CYS A N 1
ATOM 802 C CA . CYS A 1 102 ? 0.921 -13.569 13.636 1.00 45.47 102 CYS A CA 1
ATOM 803 C C . CYS A 1 102 ? 0.587 -13.911 15.083 1.00 45.47 102 CYS A C 1
ATOM 805 O O . CYS A 1 102 ? -0.341 -14.682 15.338 1.00 45.47 102 CYS A O 1
ATOM 807 N N . GLU A 1 103 ? 1.360 -13.361 16.019 1.00 42.84 103 GLU A N 1
ATOM 808 C CA . GLU A 1 103 ? 0.913 -13.218 17.397 1.00 42.84 103 GLU A CA 1
ATOM 809 C C . GLU A 1 103 ? -0.476 -12.597 17.337 1.00 42.84 103 GLU A C 1
ATOM 811 O O . GLU A 1 103 ? -0.646 -11.446 16.927 1.00 42.84 103 GLU A O 1
ATOM 816 N N . GLY A 1 104 ? -1.487 -13.406 17.658 1.00 41.78 104 GLY A N 1
ATOM 817 C CA . GLY A 1 104 ? -2.835 -12.916 17.841 1.00 41.78 104 GLY A CA 1
ATOM 818 C C . GLY A 1 104 ? -2.715 -11.794 18.848 1.00 41.78 104 GLY A C 1
ATOM 819 O O . GLY A 1 104 ? -2.314 -12.038 19.986 1.00 41.78 104 GLY A O 1
ATOM 820 N N . SER A 1 105 ? -2.960 -10.564 18.399 1.00 43.75 105 SER A N 1
ATOM 821 C CA . SER A 1 105 ? -2.951 -9.409 19.270 1.00 43.75 105 SER A CA 1
ATOM 822 C C . SER A 1 105 ? -4.086 -9.628 20.257 1.00 43.75 105 SER A C 1
ATOM 824 O O . SER A 1 105 ? -5.239 -9.276 19.997 1.00 43.75 105 SER A O 1
ATOM 826 N N . ASP A 1 106 ? -3.775 -10.278 21.368 1.00 45.44 106 ASP A N 1
ATOM 827 C CA . ASP A 1 106 ? -4.657 -10.439 22.499 1.00 45.44 106 ASP A CA 1
ATOM 828 C C . ASP A 1 106 ? -4.695 -9.056 23.149 1.00 45.44 106 ASP A C 1
ATOM 830 O O . ASP A 1 106 ? -3.988 -8.742 24.111 1.00 45.44 106 ASP A O 1
ATOM 834 N N . LYS A 1 107 ? -5.407 -8.140 22.478 1.00 53.81 107 LYS A N 1
ATOM 835 C CA . LYS A 1 107 ? -5.539 -6.739 22.853 1.00 53.81 107 LYS A CA 1
ATOM 836 C C . LYS A 1 107 ? -6.387 -6.724 24.107 1.00 53.81 107 LYS A C 1
ATOM 838 O O . LYS A 1 107 ? -7.600 -6.528 24.056 1.00 53.81 107 LYS A O 1
ATOM 843 N N . ARG A 1 108 ? -5.736 -6.973 25.246 1.00 52.56 108 ARG A N 1
ATOM 844 C CA . ARG A 1 108 ? -6.312 -6.815 26.578 1.00 52.56 108 ARG A CA 1
ATOM 845 C C . ARG A 1 108 ? -7.060 -5.486 26.590 1.00 52.56 108 ARG A C 1
ATOM 847 O O . ARG A 1 108 ? -6.460 -4.450 26.295 1.00 52.56 108 ARG A O 1
ATOM 854 N N . LYS A 1 109 ? -8.363 -5.529 26.893 1.00 58.59 109 LYS A N 1
ATOM 855 C CA . LYS A 1 109 ? -9.216 -4.343 27.056 1.00 58.59 109 LYS A CA 1
ATOM 856 C C . LYS A 1 109 ? -8.475 -3.325 27.926 1.00 58.59 109 LYS A C 1
ATOM 858 O O . LYS A 1 109 ? -8.319 -3.536 29.128 1.00 58.59 109 LYS A O 1
ATOM 863 N N . LYS A 1 110 ? -7.997 -2.234 27.326 1.00 68.06 110 LYS A N 1
ATOM 864 C CA . LYS A 1 110 ? -7.441 -1.114 28.087 1.00 68.06 110 LYS A CA 1
ATOM 865 C C . LYS A 1 110 ? -8.604 -0.397 28.774 1.00 68.06 110 LYS A C 1
ATOM 867 O O . LYS A 1 110 ? -9.621 -0.112 28.147 1.00 68.06 110 LYS A O 1
ATOM 872 N N . SER A 1 111 ? -8.460 -0.141 30.071 1.00 73.50 111 SER A N 1
ATOM 873 C CA . SER A 1 111 ? -9.442 0.601 30.871 1.00 73.50 111 SER A CA 1
ATOM 874 C C . SER A 1 111 ? -9.792 1.940 30.210 1.00 73.50 111 SER A C 1
ATOM 876 O O . SER A 1 111 ? -8.890 2.661 29.788 1.00 73.50 111 SER A O 1
ATOM 878 N N . GLY A 1 112 ? -11.083 2.274 30.121 1.00 77.88 112 GLY A N 1
ATOM 879 C CA . GLY A 1 112 ? -11.568 3.529 29.529 1.00 77.88 112 GLY A CA 1
ATOM 880 C C . GLY A 1 112 ? -11.706 3.522 28.002 1.00 77.88 112 GLY A C 1
ATOM 881 O O . GLY A 1 112 ? -12.194 4.497 27.435 1.00 77.88 112 GLY A O 1
ATOM 882 N N . TYR A 1 113 ? -11.314 2.438 27.327 1.00 82.06 113 TYR A N 1
ATOM 883 C CA . TYR A 1 113 ? -11.475 2.298 25.882 1.00 82.06 113 TYR A CA 1
ATOM 884 C C . TYR A 1 113 ? -12.766 1.559 25.533 1.00 82.06 113 TYR A C 1
ATOM 886 O O . TYR A 1 113 ? -13.118 0.549 26.145 1.00 82.06 113 TYR A O 1
ATOM 894 N N . VAL A 1 114 ? -13.453 2.040 24.501 1.00 83.38 114 VAL A N 1
ATOM 895 C CA . VAL A 1 114 ? -14.696 1.467 23.985 1.00 83.38 114 VAL A CA 1
ATOM 896 C C . VAL A 1 114 ? -14.582 1.234 22.486 1.00 83.38 114 VAL A C 1
ATOM 898 O O . VAL A 1 114 ? -13.920 1.987 21.780 1.00 83.38 114 VAL A O 1
ATOM 901 N N . TYR A 1 115 ? -15.216 0.173 21.995 1.00 82.25 115 TYR A N 1
ATOM 902 C CA . TYR A 1 115 ? -15.263 -0.116 20.570 1.00 82.25 115 TYR A CA 1
ATOM 903 C C . TYR A 1 115 ? -16.016 0.982 19.803 1.00 82.25 115 TYR A C 1
ATOM 905 O O . TYR A 1 115 ? -17.053 1.476 20.251 1.00 82.25 115 TYR A O 1
ATOM 913 N N . ILE A 1 116 ? -15.510 1.347 18.626 1.00 83.56 116 ILE A N 1
ATOM 914 C CA . ILE A 1 116 ? -15.996 2.474 17.823 1.00 83.56 116 ILE A CA 1
ATOM 915 C C . ILE A 1 116 ? -17.447 2.286 17.370 1.00 83.56 116 ILE A C 1
ATOM 917 O O . ILE A 1 116 ? -18.202 3.253 17.294 1.00 83.56 116 ILE A O 1
ATOM 921 N N . GLY A 1 117 ? -17.851 1.036 17.110 1.00 82.06 117 GLY A N 1
ATOM 922 C CA . GLY A 1 117 ? -19.227 0.696 16.748 1.00 82.06 117 GLY A CA 1
ATOM 923 C C . GLY A 1 117 ? -20.201 1.012 17.877 1.00 82.06 117 GLY A C 1
ATOM 924 O O . GLY A 1 117 ? -21.280 1.545 17.636 1.00 82.06 117 GLY A O 1
ATOM 925 N N . ASP A 1 118 ? -19.772 0.796 19.116 1.00 84.75 118 ASP A N 1
ATOM 926 C CA . ASP A 1 118 ? -20.605 1.069 20.279 1.00 84.75 118 ASP A CA 1
ATOM 927 C C . ASP A 1 118 ? -20.637 2.564 20.616 1.00 84.75 118 ASP A C 1
ATOM 929 O O . ASP A 1 118 ? -21.650 3.070 21.090 1.00 84.75 118 ASP A O 1
ATOM 933 N N . LEU A 1 119 ? -19.545 3.289 20.344 1.00 86.12 119 LEU A N 1
ATOM 934 C CA . LEU A 1 119 ? -19.521 4.750 20.443 1.00 86.12 119 LEU A CA 1
ATOM 935 C C . LEU A 1 119 ? -20.493 5.386 19.439 1.00 86.12 119 LEU A C 1
ATOM 937 O O . LEU A 1 119 ? -21.210 6.320 19.792 1.00 86.12 119 LEU A O 1
ATOM 941 N N . ARG A 1 120 ? -20.567 4.845 18.215 1.00 86.81 120 ARG A N 1
ATOM 942 C CA . ARG A 1 120 ? -21.552 5.253 17.204 1.00 86.81 120 ARG A CA 1
ATOM 943 C C . ARG A 1 120 ? -22.978 5.007 17.683 1.00 86.81 120 ARG A C 1
ATOM 945 O O . ARG A 1 120 ? -23.818 5.891 17.545 1.00 86.81 120 ARG A O 1
ATOM 952 N N . GLU A 1 121 ? -23.261 3.821 18.217 1.00 88.50 121 GLU A N 1
ATOM 953 C CA . GLU A 1 121 ? -24.602 3.492 18.705 1.00 88.50 121 GLU A CA 1
ATOM 954 C C . GLU A 1 121 ? -25.008 4.400 19.871 1.00 88.50 121 GLU A C 1
ATOM 956 O O . GLU A 1 121 ? -26.109 4.948 19.867 1.00 88.50 121 GLU A O 1
ATOM 961 N N . TYR A 1 122 ? -24.098 4.629 20.820 1.00 88.44 122 TYR A N 1
ATOM 962 C CA . TYR A 1 122 ? -24.319 5.550 21.931 1.00 88.44 122 TYR A CA 1
ATOM 963 C C . TYR A 1 122 ? -24.582 6.981 21.453 1.00 88.44 122 TYR A C 1
ATOM 965 O O . TYR A 1 122 ? -25.542 7.606 21.894 1.00 88.44 122 TYR A O 1
ATOM 973 N N . ALA A 1 123 ? -23.783 7.482 20.507 1.00 89.31 123 ALA A N 1
ATOM 974 C CA . ALA A 1 123 ? -23.971 8.812 19.937 1.00 89.31 123 ALA A CA 1
ATOM 975 C C . ALA A 1 123 ? -25.351 8.973 19.278 1.00 89.31 123 ALA A C 1
ATOM 977 O O . ALA A 1 123 ? -25.986 10.013 19.434 1.00 89.31 123 ALA A O 1
ATOM 978 N N . MET A 1 124 ? -25.830 7.938 18.579 1.00 89.00 124 MET A N 1
ATOM 979 C CA . MET A 1 124 ? -27.148 7.940 17.936 1.00 89.00 124 MET A CA 1
ATOM 980 C C . MET A 1 124 ? -28.293 7.827 18.945 1.00 89.00 124 MET A C 1
ATOM 982 O O . MET A 1 124 ? -29.309 8.500 18.790 1.00 89.00 124 MET A O 1
ATOM 986 N N . ARG A 1 125 ? -28.138 6.986 19.974 1.00 90.75 125 ARG A N 1
ATOM 987 C CA . ARG A 1 125 ? -29.163 6.754 20.999 1.00 90.75 125 ARG A CA 1
ATOM 988 C C . ARG A 1 125 ? -29.345 7.967 21.909 1.00 90.75 125 ARG A C 1
ATOM 990 O O . ARG A 1 125 ? -30.475 8.360 22.168 1.00 90.75 125 ARG A O 1
ATOM 997 N N . GLU A 1 126 ? -28.240 8.556 22.354 1.00 88.62 126 GLU A N 1
ATOM 998 C CA . GLU A 1 126 ? -28.229 9.665 23.315 1.00 88.62 126 GLU A CA 1
ATOM 999 C C . GLU A 1 126 ? -28.249 11.045 22.633 1.00 88.62 126 GLU A C 1
ATOM 1001 O O . GLU A 1 126 ? -28.227 12.070 23.307 1.00 88.62 126 GLU A O 1
ATOM 1006 N N . GLN A 1 127 ? -28.228 11.091 21.292 1.00 86.94 127 GLN A N 1
ATOM 1007 C CA . GLN A 1 127 ? -28.083 12.318 20.490 1.00 86.94 127 GLN A CA 1
ATOM 1008 C C . GLN A 1 127 ? -26.907 13.207 20.942 1.00 86.94 127 GLN A C 1
ATOM 1010 O O . GLN A 1 127 ? -26.948 14.434 20.864 1.00 86.94 127 GLN A O 1
ATOM 1015 N N . SER A 1 128 ? -25.829 12.583 21.425 1.00 87.31 128 SER A N 1
ATOM 1016 C CA . SER A 1 128 ? -24.663 13.299 21.936 1.00 87.31 128 SER A CA 1
ATOM 1017 C C . SER A 1 128 ? -23.765 13.758 20.788 1.00 87.31 128 SER A C 1
ATOM 1019 O O . SER A 1 128 ? -23.042 12.959 20.183 1.00 87.31 128 SER A O 1
ATOM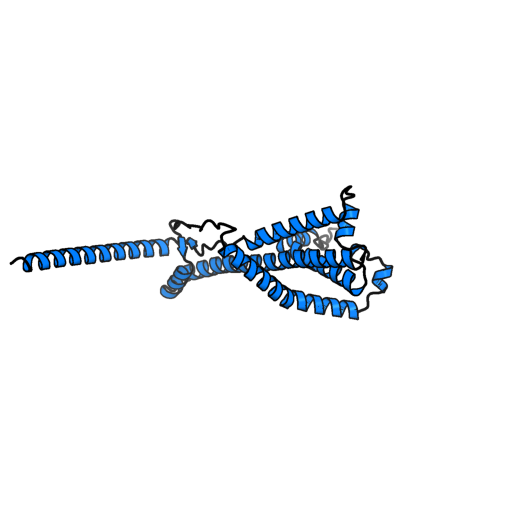 1021 N N . GLU A 1 129 ? -23.748 15.067 20.527 1.00 88.62 129 GLU A N 1
ATOM 1022 C CA . GLU A 1 129 ? -22.872 15.676 19.515 1.00 88.62 129 GLU A CA 1
ATOM 1023 C C . GLU A 1 129 ? -21.386 15.408 19.789 1.00 88.62 129 GLU A C 1
ATOM 1025 O O . GLU A 1 129 ? -20.607 15.171 18.863 1.00 88.62 129 GLU A O 1
ATOM 1030 N N . LEU A 1 130 ? -20.990 15.389 21.066 1.00 88.38 130 LEU A N 1
ATOM 1031 C CA . LEU A 1 130 ? -19.607 15.150 21.470 1.00 88.38 130 LEU A CA 1
ATOM 1032 C C . LEU A 1 130 ? -19.177 13.710 21.161 1.00 88.38 130 LEU A C 1
ATOM 1034 O O . LEU A 1 130 ? -18.126 13.507 20.559 1.00 88.38 130 LEU A O 1
ATOM 1038 N N . ALA A 1 131 ? -20.003 12.711 21.493 1.00 86.69 131 ALA A N 1
ATOM 1039 C CA . ALA A 1 131 ? -19.716 11.314 21.156 1.00 86.69 131 ALA A CA 1
ATOM 1040 C C . ALA A 1 131 ? -19.646 11.094 19.635 1.00 86.69 131 ALA A C 1
ATOM 1042 O O . ALA A 1 131 ? -18.790 10.353 19.150 1.00 86.69 131 ALA A O 1
ATOM 1043 N N . TYR A 1 132 ? -20.514 11.770 18.875 1.00 88.75 132 TYR A N 1
ATOM 1044 C CA . TYR A 1 132 ? -20.510 11.688 17.417 1.00 88.75 132 TYR A CA 1
ATOM 1045 C C . TYR A 1 132 ? -19.254 12.313 16.794 1.00 88.75 132 TYR A C 1
ATOM 1047 O O . TYR A 1 132 ? -18.684 11.753 15.854 1.00 88.75 132 TYR A O 1
ATOM 1055 N N . LYS A 1 133 ? -18.793 13.452 17.325 1.00 90.50 133 LYS A N 1
ATOM 1056 C CA . LYS A 1 133 ? -17.563 14.111 16.875 1.00 90.50 133 LYS A CA 1
ATOM 1057 C C . LYS A 1 133 ? -16.338 13.222 17.099 1.00 90.50 133 LYS A C 1
ATOM 1059 O O . LYS A 1 133 ? -15.578 13.008 16.157 1.00 90.50 133 LYS A O 1
ATOM 1064 N N . GLU A 1 134 ? -16.199 12.659 18.299 1.00 86.94 134 GLU A N 1
ATOM 1065 C CA . GLU A 1 134 ? -15.110 11.734 18.649 1.00 86.94 134 GLU A CA 1
ATOM 1066 C C . GLU A 1 134 ? -15.129 10.475 17.770 1.00 86.94 134 GLU A C 1
ATOM 1068 O O . GLU A 1 134 ? -14.099 10.059 17.238 1.00 86.94 134 GLU A O 1
ATOM 1073 N N . TYR A 1 135 ? -16.318 9.905 17.533 1.00 88.19 135 TYR A N 1
ATOM 1074 C CA . TYR A 1 135 ? -16.498 8.799 16.592 1.00 88.19 135 TYR A CA 1
ATOM 1075 C C . TYR A 1 135 ? -15.995 9.159 15.189 1.00 88.19 135 TYR A C 1
ATOM 1077 O O . TYR A 1 135 ? -15.220 8.404 14.601 1.00 88.19 135 TYR A O 1
ATOM 1085 N N . LYS A 1 136 ? -16.420 10.306 14.645 1.00 89.44 136 LYS A N 1
ATOM 1086 C CA . LYS A 1 136 ? -16.077 10.716 13.279 1.00 89.44 136 LYS A CA 1
ATOM 1087 C C . LYS A 1 136 ? -14.579 10.968 13.125 1.00 89.44 136 LYS A C 1
ATOM 1089 O O . LYS A 1 136 ? -14.012 10.599 12.101 1.00 89.44 136 LYS A O 1
ATOM 1094 N N . GLU A 1 137 ? -13.941 11.568 14.125 1.00 89.00 137 GLU A N 1
ATOM 1095 C CA . GLU A 1 137 ? -12.501 11.824 14.110 1.00 89.00 137 GLU A CA 1
ATOM 1096 C C . GLU A 1 137 ? -11.691 10.525 14.204 1.00 89.00 137 GLU A C 1
ATOM 1098 O O . GLU A 1 137 ? -10.775 10.314 13.408 1.00 89.00 137 GLU A O 1
ATOM 1103 N N . ALA A 1 138 ? -12.049 9.626 15.125 1.00 85.38 138 ALA A N 1
ATOM 1104 C CA . ALA A 1 138 ? -11.373 8.339 15.269 1.00 85.38 138 ALA A CA 1
ATOM 1105 C C . ALA A 1 138 ? -11.567 7.445 14.035 1.0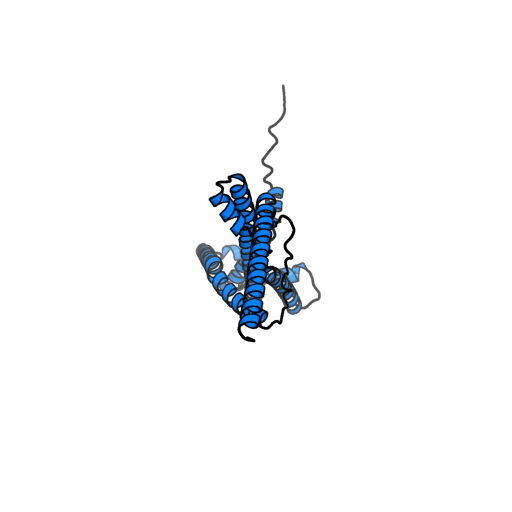0 85.38 138 ALA A C 1
ATOM 1107 O O . ALA A 1 138 ? -10.610 6.839 13.551 1.00 85.38 138 ALA A O 1
ATOM 1108 N N . PHE A 1 139 ? -12.787 7.399 13.492 1.00 85.88 139 PHE A N 1
ATOM 1109 C CA . PHE A 1 139 ? -13.090 6.633 12.287 1.00 85.88 139 PHE A CA 1
ATOM 1110 C C . PHE A 1 139 ? -12.385 7.219 11.063 1.00 85.88 139 PHE A C 1
ATOM 1112 O O . PHE A 1 139 ? -11.829 6.467 10.272 1.00 85.88 139 PHE A O 1
ATOM 1119 N N . GLY A 1 140 ? -12.360 8.550 10.931 1.00 85.81 140 GLY A N 1
ATOM 1120 C CA . GLY A 1 140 ? -11.642 9.241 9.862 1.00 85.81 140 GLY A CA 1
ATOM 1121 C C . GLY A 1 140 ? -10.148 8.931 9.884 1.00 85.81 140 GLY A C 1
ATOM 1122 O O . GLY A 1 140 ? -9.612 8.497 8.875 1.00 85.81 140 GLY A O 1
ATOM 1123 N N . LYS A 1 141 ? -9.494 9.039 11.049 1.00 85.38 141 LYS A N 1
ATOM 1124 C CA . LYS A 1 141 ? -8.070 8.688 11.202 1.00 85.38 141 LYS A CA 1
ATOM 1125 C C . LYS A 1 141 ? -7.789 7.234 10.827 1.00 85.38 141 LYS A C 1
ATOM 1127 O O . LYS A 1 141 ? -6.841 6.969 10.095 1.00 85.38 141 LYS A O 1
ATOM 1132 N N . TRP A 1 142 ? -8.622 6.307 11.303 1.00 84.19 142 TRP A N 1
ATOM 1133 C CA . TRP A 1 142 ? -8.487 4.886 10.981 1.00 84.19 142 TRP A CA 1
ATOM 1134 C C . TRP A 1 142 ? -8.680 4.613 9.482 1.00 84.19 142 TRP A C 1
ATOM 1136 O O . TRP A 1 142 ? -7.894 3.885 8.879 1.00 84.19 142 TRP A O 1
ATOM 1146 N N . TYR A 1 143 ? -9.698 5.222 8.870 1.00 84.88 143 TYR A N 1
ATOM 1147 C CA . TYR A 1 143 ? -9.979 5.076 7.445 1.00 84.88 143 TYR A CA 1
ATOM 1148 C C . TYR A 1 143 ? -8.863 5.677 6.585 1.00 84.88 143 TYR A C 1
ATOM 1150 O O . TYR A 1 143 ? -8.406 5.035 5.644 1.00 84.88 143 TYR A O 1
ATOM 1158 N N . ASP A 1 144 ? -8.372 6.865 6.936 1.00 83.56 144 ASP A N 1
ATOM 1159 C CA . ASP A 1 144 ? -7.260 7.511 6.242 1.00 83.56 144 ASP A CA 1
ATOM 1160 C C . ASP A 1 144 ? -5.982 6.671 6.349 1.00 83.56 144 ASP A C 1
ATOM 1162 O O . ASP A 1 144 ? -5.267 6.506 5.362 1.00 83.56 144 ASP A O 1
ATOM 1166 N N . GLU A 1 145 ? -5.679 6.096 7.516 1.00 81.94 145 GLU A N 1
ATOM 1167 C CA . GLU A 1 145 ? -4.535 5.193 7.680 1.00 81.94 145 GLU A CA 1
ATOM 1168 C C . GLU A 1 145 ? -4.686 3.920 6.836 1.00 81.94 145 GLU A C 1
ATOM 1170 O O . GLU A 1 145 ? -3.730 3.507 6.177 1.00 81.94 145 GLU A O 1
ATOM 1175 N N . LEU A 1 146 ? -5.889 3.343 6.784 1.00 81.50 146 LEU A N 1
ATOM 1176 C CA . LEU A 1 146 ? -6.199 2.183 5.950 1.00 81.50 146 LEU A CA 1
ATOM 1177 C C . LEU A 1 146 ? -6.026 2.480 4.457 1.00 81.50 146 LEU A C 1
ATOM 1179 O O . LEU A 1 146 ? -5.378 1.705 3.751 1.00 81.50 146 LEU A O 1
ATOM 1183 N N . VAL A 1 147 ? -6.559 3.604 3.978 1.00 82.69 147 VAL A N 1
ATOM 1184 C CA . VAL A 1 147 ? -6.415 4.033 2.581 1.00 82.69 147 VAL A CA 1
ATOM 1185 C C . VAL A 1 147 ? -4.946 4.289 2.246 1.00 82.69 147 VAL A C 1
ATOM 1187 O O . VAL A 1 147 ? -4.459 3.772 1.242 1.00 82.69 147 VAL A O 1
ATOM 1190 N N . ASN A 1 148 ? -4.217 5.005 3.106 1.00 81.25 148 ASN A N 1
ATOM 1191 C CA . ASN A 1 148 ? -2.790 5.275 2.910 1.00 81.25 148 ASN A CA 1
ATOM 1192 C C . ASN A 1 148 ? -1.955 3.987 2.893 1.00 81.25 148 ASN A C 1
ATOM 1194 O O . ASN A 1 148 ? -1.024 3.866 2.098 1.00 81.25 148 ASN A O 1
ATOM 1198 N N . LEU A 1 149 ? -2.274 3.017 3.754 1.00 82.00 149 LEU A N 1
ATOM 1199 C CA . LEU A 1 149 ? -1.587 1.730 3.788 1.00 82.00 149 LEU A CA 1
ATOM 1200 C C . LEU A 1 149 ? -1.849 0.920 2.515 1.00 82.00 149 LEU A C 1
ATOM 1202 O O . LEU A 1 149 ? -0.913 0.352 1.954 1.00 82.00 149 LEU A O 1
ATOM 1206 N N . HIS A 1 150 ? -3.100 0.876 2.051 1.00 81.19 150 HIS A N 1
ATOM 1207 C CA . HIS A 1 150 ? -3.450 0.210 0.798 1.00 81.19 150 HIS A CA 1
ATOM 1208 C C . HIS A 1 150 ? -2.769 0.858 -0.405 1.00 81.19 150 HIS A C 1
ATOM 1210 O O . HIS A 1 150 ? -2.239 0.151 -1.259 1.00 81.19 150 HIS A O 1
ATOM 1216 N N . GLU A 1 151 ? -2.733 2.188 -0.465 1.00 82.12 151 GLU A N 1
ATOM 1217 C CA . GLU A 1 151 ? -2.034 2.909 -1.526 1.00 82.12 151 GLU A CA 1
ATOM 1218 C C . GLU A 1 151 ? -0.528 2.608 -1.500 1.00 82.12 151 GLU A C 1
ATOM 1220 O O . GLU A 1 151 ? 0.035 2.203 -2.516 1.00 82.12 151 GLU A O 1
ATOM 1225 N N . ALA A 1 152 ? 0.114 2.684 -0.329 1.00 82.31 152 ALA A N 1
ATOM 1226 C CA . ALA A 1 152 ? 1.537 2.380 -0.180 1.00 82.31 152 ALA A CA 1
ATOM 1227 C C . ALA A 1 152 ? 1.869 0.919 -0.536 1.00 82.31 152 ALA A C 1
ATOM 1229 O O . ALA A 1 152 ? 2.897 0.638 -1.164 1.00 82.31 152 ALA A O 1
ATOM 1230 N N . ARG A 1 153 ? 0.994 -0.029 -0.180 1.00 83.25 153 ARG A N 1
ATOM 1231 C CA . ARG A 1 153 ? 1.129 -1.446 -0.545 1.00 83.25 153 ARG A CA 1
ATOM 1232 C C . ARG A 1 153 ? 1.043 -1.646 -2.057 1.00 83.25 153 ARG A C 1
ATOM 1234 O O . ARG A 1 153 ? 1.904 -2.312 -2.627 1.00 83.25 153 ARG A O 1
ATOM 1241 N N . ARG A 1 154 ? 0.074 -1.010 -2.715 1.00 84.38 154 ARG A N 1
ATOM 1242 C CA . ARG A 1 154 ? -0.088 -1.091 -4.170 1.00 84.38 154 ARG A CA 1
ATOM 1243 C C . ARG A 1 154 ? 1.101 -0.496 -4.911 1.00 84.38 154 ARG A C 1
ATOM 1245 O O . ARG A 1 154 ? 1.618 -1.105 -5.844 1.00 84.38 154 ARG A O 1
ATOM 1252 N N . VAL A 1 155 ? 1.551 0.684 -4.493 1.00 86.56 155 VAL A N 1
ATOM 1253 C CA . VAL A 1 155 ? 2.683 1.371 -5.123 1.00 86.56 155 VAL A CA 1
ATOM 1254 C C . VAL A 1 155 ? 3.980 0.586 -4.913 1.00 86.56 155 VAL A C 1
ATOM 1256 O O . VAL A 1 155 ? 4.738 0.404 -5.862 1.00 86.56 155 VAL A O 1
ATOM 1259 N N . SER A 1 156 ? 4.226 0.058 -3.708 1.00 86.12 156 SER A N 1
ATOM 1260 C CA . SER A 1 156 ? 5.409 -0.778 -3.448 1.00 86.12 156 SER A CA 1
ATOM 1261 C C . SER A 1 156 ? 5.405 -2.071 -4.268 1.00 86.12 156 SER A C 1
ATOM 1263 O O . SER A 1 156 ? 6.432 -2.415 -4.854 1.00 86.12 156 SER A O 1
ATOM 1265 N N . PHE A 1 157 ? 4.251 -2.733 -4.393 1.00 87.94 157 PHE A N 1
ATOM 1266 C CA . PHE A 1 157 ? 4.085 -3.873 -5.294 1.00 87.94 157 PHE A CA 1
ATOM 1267 C C . PHE A 1 157 ? 4.364 -3.493 -6.753 1.00 87.94 157 PHE A C 1
ATOM 1269 O O . PHE A 1 157 ? 5.101 -4.193 -7.444 1.00 87.94 157 PHE A O 1
ATOM 1276 N N . GLY A 1 158 ? 3.829 -2.359 -7.212 1.00 87.62 158 GLY A N 1
ATOM 1277 C CA . GLY A 1 158 ? 4.060 -1.869 -8.566 1.00 87.62 158 GLY A CA 1
ATOM 1278 C C . GLY A 1 158 ? 5.528 -1.577 -8.858 1.00 87.62 158 GLY A C 1
ATOM 1279 O O . GLY A 1 158 ? 6.014 -1.956 -9.920 1.00 87.62 158 GLY A O 1
ATOM 1280 N N . CYS A 1 159 ? 6.259 -0.979 -7.914 1.00 88.88 159 CYS A N 1
ATOM 1281 C CA . CYS A 1 159 ? 7.704 -0.783 -8.042 1.00 88.88 159 CYS A CA 1
ATOM 1282 C C . CYS A 1 159 ? 8.448 -2.116 -8.171 1.00 88.88 159 CYS A C 1
ATOM 1284 O O . CYS A 1 159 ? 9.308 -2.250 -9.038 1.00 88.88 159 CYS A O 1
ATOM 1286 N N . LEU A 1 160 ? 8.105 -3.110 -7.344 1.00 89.56 160 LEU A N 1
ATOM 1287 C CA . LEU A 1 160 ? 8.707 -4.442 -7.412 1.00 89.56 160 LEU A CA 1
ATOM 1288 C C . LEU A 1 160 ? 8.427 -5.110 -8.762 1.00 89.56 160 LEU A C 1
ATOM 1290 O O . LEU A 1 160 ? 9.348 -5.607 -9.407 1.00 89.56 160 LEU A O 1
ATOM 1294 N N . PHE A 1 161 ? 7.171 -5.086 -9.208 1.00 89.56 161 PHE A N 1
ATOM 1295 C CA . PHE A 1 161 ? 6.762 -5.669 -10.480 1.00 89.56 161 PHE A CA 1
ATOM 1296 C C . PHE A 1 161 ? 7.475 -5.009 -11.664 1.00 89.56 161 PHE A C 1
ATOM 1298 O O . PHE A 1 161 ? 8.054 -5.706 -12.494 1.00 89.56 161 PHE A O 1
ATOM 1305 N N . LEU A 1 162 ? 7.479 -3.675 -11.729 1.00 89.12 162 LEU A N 1
ATOM 1306 C CA . LEU A 1 162 ? 8.128 -2.939 -12.815 1.00 89.12 162 LEU A CA 1
ATOM 1307 C C . LEU A 1 162 ? 9.643 -3.100 -12.800 1.00 89.12 162 LEU A C 1
ATOM 1309 O O . LEU A 1 162 ? 10.240 -3.190 -13.868 1.00 89.12 162 LEU A O 1
ATOM 1313 N N . PHE A 1 163 ? 10.262 -3.182 -11.621 1.00 88.19 163 PHE A N 1
ATOM 1314 C CA . PHE A 1 163 ? 11.686 -3.470 -11.514 1.00 88.19 163 PHE A CA 1
ATOM 1315 C C . PHE A 1 163 ? 12.015 -4.851 -12.090 1.00 88.19 163 PHE A C 1
ATOM 1317 O O . PHE A 1 163 ? 12.897 -4.963 -12.936 1.00 88.19 163 PHE A O 1
ATOM 1324 N N . VAL A 1 164 ? 11.277 -5.895 -11.692 1.00 88.12 164 VAL A N 1
ATOM 1325 C CA . VAL A 1 164 ? 11.466 -7.253 -12.229 1.00 88.12 164 VAL A CA 1
ATOM 1326 C C . VAL A 1 164 ? 11.212 -7.280 -13.734 1.00 88.12 164 VAL A C 1
ATOM 1328 O O . VAL A 1 164 ? 12.008 -7.843 -14.478 1.00 88.12 164 VAL A O 1
ATOM 1331 N N . PHE A 1 165 ? 10.141 -6.637 -14.197 1.00 86.00 165 PHE A N 1
ATOM 1332 C CA . PHE A 1 165 ? 9.808 -6.562 -15.615 1.00 86.00 165 PHE A CA 1
ATOM 1333 C C . PHE A 1 165 ? 10.897 -5.842 -16.423 1.00 86.00 165 PHE A C 1
ATOM 1335 O O . PHE A 1 165 ? 11.363 -6.370 -17.430 1.00 86.00 165 PHE A O 1
ATOM 1342 N N . GLY A 1 166 ? 11.365 -4.682 -15.959 1.00 83.69 166 GLY A N 1
ATOM 1343 C CA . GLY A 1 166 ? 12.463 -3.940 -16.578 1.00 83.69 166 GLY A CA 1
ATOM 1344 C C . GLY A 1 166 ? 13.780 -4.719 -16.570 1.00 83.69 166 GLY A C 1
ATOM 1345 O O . GLY A 1 166 ? 14.505 -4.715 -17.564 1.00 83.69 166 GLY A O 1
ATOM 1346 N N . TRP A 1 167 ? 14.065 -5.454 -15.492 1.00 84.06 167 TRP A N 1
ATOM 1347 C CA . TRP A 1 167 ? 15.257 -6.294 -15.382 1.00 84.06 167 TRP A CA 1
ATOM 1348 C C . TRP A 1 167 ? 15.214 -7.492 -16.341 1.00 84.06 167 TRP A C 1
ATOM 1350 O O . TRP A 1 167 ? 16.202 -7.768 -17.021 1.00 84.06 167 TRP A O 1
ATOM 1360 N N . ILE A 1 168 ? 14.054 -8.143 -16.475 1.00 83.62 168 ILE A N 1
ATOM 1361 C CA . ILE A 1 168 ? 13.799 -9.186 -17.479 1.00 83.62 168 ILE A CA 1
ATOM 1362 C C . ILE A 1 168 ? 13.989 -8.615 -18.889 1.00 83.62 168 ILE A C 1
ATOM 1364 O O . ILE A 1 168 ? 14.720 -9.195 -19.687 1.00 83.62 168 ILE A O 1
ATOM 1368 N N . LEU A 1 169 ? 13.395 -7.458 -19.200 1.00 79.25 169 LEU A N 1
ATOM 1369 C CA . LEU A 1 169 ? 13.556 -6.818 -20.510 1.00 79.25 169 LEU A CA 1
ATOM 1370 C C . LEU A 1 169 ? 15.017 -6.478 -20.819 1.00 79.25 169 LEU A C 1
ATOM 1372 O O . LEU A 1 169 ? 15.462 -6.685 -21.945 1.00 79.25 169 LEU A O 1
ATOM 1376 N N . SER A 1 170 ? 15.775 -5.996 -19.833 1.00 76.62 170 SER A N 1
ATOM 1377 C CA . SER A 1 170 ? 17.213 -5.753 -19.983 1.00 76.62 170 SER A CA 1
ATOM 1378 C C . SER A 1 170 ? 17.967 -7.044 -20.318 1.00 76.62 170 SER A C 1
ATOM 1380 O O . SER A 1 170 ? 18.755 -7.065 -21.263 1.00 76.62 170 SER A O 1
ATOM 1382 N N . ALA A 1 171 ? 17.659 -8.143 -19.620 1.00 76.62 171 ALA A N 1
ATOM 1383 C CA . ALA A 1 171 ? 18.294 -9.439 -19.844 1.00 76.62 171 ALA A CA 1
ATOM 1384 C C . ALA A 1 171 ? 17.962 -10.056 -21.217 1.00 76.62 171 ALA A C 1
ATOM 1386 O O . ALA A 1 171 ? 18.851 -10.607 -21.862 1.00 76.62 171 ALA A O 1
ATOM 1387 N N . PHE A 1 172 ? 16.708 -9.966 -21.676 1.00 76.12 172 PHE A N 1
ATOM 1388 C CA . PHE A 1 172 ? 16.273 -10.577 -22.940 1.00 76.12 172 PHE A CA 1
ATOM 1389 C C . PHE A 1 172 ? 16.576 -9.721 -24.173 1.00 76.12 172 PHE A C 1
ATOM 1391 O O . PHE A 1 172 ? 16.995 -10.259 -25.195 1.00 76.12 172 PHE A O 1
ATOM 1398 N N . ASN A 1 173 ? 16.382 -8.403 -24.091 1.00 65.25 173 ASN A N 1
ATOM 1399 C CA . ASN A 1 173 ? 16.514 -7.510 -25.247 1.00 65.25 173 ASN A CA 1
ATOM 1400 C C . ASN A 1 173 ? 17.876 -6.806 -25.313 1.00 65.25 173 ASN A C 1
ATOM 1402 O O . ASN A 1 173 ? 18.110 -6.025 -26.234 1.00 65.25 173 ASN A O 1
ATOM 1406 N N . GLY A 1 174 ? 18.765 -7.028 -24.336 1.00 61.38 174 GLY A N 1
ATOM 1407 C CA . GLY A 1 174 ? 20.042 -6.314 -24.244 1.00 61.38 174 GLY A CA 1
ATOM 1408 C C . GLY A 1 174 ? 19.867 -4.797 -24.120 1.00 61.38 174 GLY A C 1
ATOM 1409 O O . GLY A 1 174 ? 20.747 -4.042 -24.537 1.00 61.38 174 GLY A O 1
ATOM 1410 N N . SER A 1 175 ? 18.709 -4.359 -23.609 1.00 59.94 175 SER A N 1
ATOM 1411 C CA . SER A 1 175 ? 18.349 -2.948 -23.466 1.00 59.94 175 SER A CA 1
ATOM 1412 C C . SER A 1 175 ? 19.360 -2.256 -22.557 1.00 59.94 175 SER A C 1
ATOM 1414 O O . SER A 1 175 ? 19.617 -2.723 -21.446 1.00 59.94 175 SER A O 1
ATOM 1416 N N . LYS A 1 176 ? 19.944 -1.163 -23.059 1.00 64.94 176 LYS A N 1
ATOM 1417 C CA . LYS A 1 176 ? 20.982 -0.378 -22.378 1.00 64.94 176 LYS A CA 1
ATOM 1418 C C . LYS A 1 176 ? 20.394 0.888 -21.758 1.00 64.94 176 LYS A C 1
ATOM 1420 O O . LYS A 1 176 ? 19.521 1.534 -22.343 1.00 64.94 176 LYS A O 1
ATOM 1425 N N . GLY A 1 177 ? 20.933 1.284 -20.610 1.00 64.31 177 GLY A N 1
ATOM 1426 C CA . GLY A 1 177 ? 20.531 2.468 -19.850 1.00 64.31 177 GLY A CA 1
ATOM 1427 C C . GLY A 1 177 ? 19.212 2.303 -19.102 1.00 64.31 177 GLY A C 1
ATOM 1428 O O . GLY A 1 177 ? 18.500 3.287 -18.912 1.00 64.31 177 GLY A O 1
ATOM 1429 N N . VAL A 1 178 ? 18.878 1.072 -18.712 1.00 79.88 178 VAL A N 1
ATOM 1430 C CA . VAL A 1 178 ? 17.776 0.769 -17.782 1.00 79.88 178 VAL A CA 1
ATOM 1431 C C . VAL A 1 178 ? 18.141 1.310 -16.393 1.00 79.88 178 VAL A C 1
ATOM 1433 O O . VAL A 1 178 ? 19.319 1.535 -16.111 1.00 79.88 178 VAL A O 1
ATOM 1436 N N . PHE A 1 179 ? 17.167 1.528 -15.505 1.00 78.81 179 PHE A N 1
ATOM 1437 C CA . PHE A 1 179 ? 17.393 2.026 -14.138 1.00 78.81 179 PHE A CA 1
ATOM 1438 C C . PHE A 1 179 ? 18.574 1.337 -13.432 1.00 78.81 179 PHE A C 1
ATOM 1440 O O . PHE A 1 179 ? 19.402 2.005 -12.814 1.00 78.81 179 PHE A O 1
ATOM 1447 N N . LEU A 1 180 ? 18.695 0.014 -13.580 1.00 79.06 180 LEU A N 1
ATOM 1448 C CA . LEU A 1 180 ? 19.783 -0.767 -12.992 1.00 79.06 180 LEU A CA 1
ATOM 1449 C C . LEU A 1 180 ? 21.170 -0.362 -13.523 1.00 79.06 180 LEU A C 1
ATOM 1451 O O . LEU A 1 180 ? 22.107 -0.286 -12.734 1.00 79.06 180 LEU A O 1
ATOM 1455 N N . ASP A 1 181 ? 21.293 -0.064 -14.818 1.00 75.31 181 ASP A N 1
ATOM 1456 C CA . ASP A 1 181 ? 22.548 0.372 -15.450 1.00 75.31 181 ASP A CA 1
ATOM 1457 C C . ASP A 1 181 ? 22.967 1.755 -14.934 1.00 75.31 181 ASP A C 1
ATOM 1459 O O . ASP A 1 181 ? 24.146 2.010 -14.687 1.00 75.31 181 ASP A O 1
ATOM 1463 N N . GLY A 1 182 ? 21.989 2.643 -14.721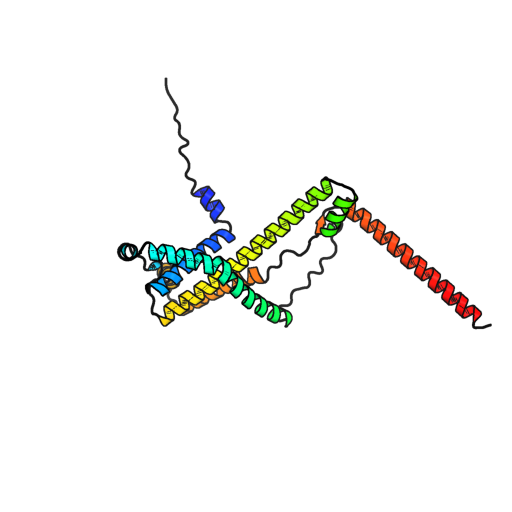 1.00 72.50 182 GLY A N 1
ATOM 1464 C CA . GLY A 1 182 ? 22.213 3.959 -14.123 1.00 72.50 182 GLY A CA 1
ATOM 1465 C C . GLY A 1 182 ? 22.713 3.857 -12.682 1.00 72.50 182 GLY A C 1
ATOM 1466 O O . GLY A 1 182 ? 23.695 4.503 -12.319 1.00 72.50 182 GLY A O 1
ATOM 1467 N N . VAL A 1 183 ? 22.086 3.000 -11.869 1.00 75.94 183 VAL A N 1
ATOM 1468 C CA . VAL A 1 183 ? 22.515 2.749 -10.481 1.00 75.94 183 VAL A CA 1
ATOM 1469 C C . VAL A 1 183 ? 23.899 2.098 -10.440 1.00 75.94 183 VAL A C 1
ATOM 1471 O O . VAL A 1 183 ? 24.733 2.494 -9.626 1.00 75.94 183 VAL A O 1
ATOM 1474 N N . TYR A 1 184 ? 24.165 1.140 -11.330 1.00 76.50 184 TYR A N 1
ATOM 1475 C CA . TYR A 1 184 ? 25.464 0.484 -11.445 1.00 76.50 184 TYR A CA 1
ATOM 1476 C C . TYR A 1 184 ? 26.579 1.481 -11.774 1.00 76.50 184 TYR A C 1
ATOM 1478 O O . TYR A 1 184 ? 27.586 1.533 -11.071 1.00 76.50 184 TYR A O 1
ATOM 1486 N N . SER A 1 185 ? 26.363 2.324 -12.790 1.00 75.62 185 SER A N 1
ATOM 1487 C CA . SER A 1 185 ? 27.319 3.357 -13.195 1.00 75.62 185 SER A CA 1
ATOM 1488 C C . SER A 1 185 ? 27.507 4.447 -12.140 1.00 75.62 185 SER A C 1
ATOM 1490 O O . SER A 1 185 ? 28.581 5.037 -12.080 1.00 75.62 185 SER A O 1
ATOM 1492 N N . PHE A 1 186 ? 26.481 4.756 -11.343 1.00 75.12 186 PHE A N 1
ATOM 1493 C CA . PHE A 1 186 ? 26.561 5.788 -10.309 1.00 75.12 186 PHE A CA 1
ATOM 1494 C C . PHE A 1 186 ? 27.336 5.324 -9.073 1.00 75.12 186 PHE A C 1
ATOM 1496 O O . PHE A 1 186 ? 28.074 6.104 -8.478 1.00 75.12 186 PHE A O 1
ATOM 1503 N N . LEU A 1 187 ? 27.153 4.065 -8.668 1.00 74.06 187 LEU A N 1
ATOM 1504 C CA . LEU A 1 187 ? 27.773 3.531 -7.457 1.00 74.06 187 LEU A CA 1
ATOM 1505 C C . LEU A 1 187 ? 29.211 3.032 -7.678 1.00 74.06 187 LEU A C 1
ATOM 1507 O O . LEU A 1 187 ? 29.865 2.700 -6.692 1.00 74.06 187 LEU A O 1
ATOM 1511 N N . ASP A 1 188 ? 29.678 2.969 -8.933 1.00 69.00 188 ASP A N 1
ATOM 1512 C CA . ASP A 1 188 ? 31.013 2.490 -9.340 1.00 69.00 188 ASP A CA 1
ATOM 1513 C C . ASP A 1 188 ? 31.427 1.208 -8.589 1.00 69.00 188 ASP A C 1
ATOM 1515 O O . ASP A 1 188 ? 32.509 1.066 -8.015 1.00 69.00 188 ASP A O 1
ATOM 1519 N N . LEU A 1 189 ? 30.471 0.278 -8.492 1.00 66.62 189 LEU A N 1
ATOM 1520 C CA . LEU A 1 189 ? 30.613 -0.923 -7.682 1.00 66.62 189 LEU A CA 1
ATOM 1521 C C . LEU A 1 189 ? 31.418 -1.972 -8.443 1.00 66.62 189 LEU A C 1
ATOM 1523 O O . LEU A 1 189 ? 31.043 -2.401 -9.531 1.00 66.62 189 LEU A O 1
ATOM 1527 N N . SER A 1 190 ? 32.431 -2.527 -7.783 1.00 71.56 190 SER A N 1
ATOM 1528 C CA . SER A 1 190 ? 33.204 -3.697 -8.233 1.00 71.56 190 SER A CA 1
ATOM 1529 C C . SER A 1 190 ? 32.412 -5.021 -8.211 1.00 71.56 190 SER A C 1
ATOM 1531 O O . SER A 1 190 ? 32.980 -6.105 -8.333 1.00 71.56 190 SER A O 1
ATOM 1533 N N . MET A 1 191 ? 31.088 -4.948 -8.063 1.00 73.25 191 MET A N 1
ATOM 1534 C CA . MET A 1 191 ? 30.175 -6.090 -8.030 1.00 73.25 191 MET A CA 1
ATOM 1535 C C . MET A 1 191 ? 29.618 -6.394 -9.425 1.00 73.25 191 MET A C 1
ATOM 1537 O O . MET A 1 191 ? 29.692 -5.572 -10.334 1.00 73.25 191 MET A O 1
ATOM 1541 N N . SER A 1 192 ? 29.038 -7.582 -9.616 1.00 80.94 192 SER A N 1
ATOM 1542 C CA . SER A 1 192 ? 28.387 -7.920 -10.885 1.00 80.94 192 SER A CA 1
ATOM 1543 C C . SER A 1 192 ? 27.018 -7.243 -11.013 1.00 80.94 192 SER A C 1
ATOM 1545 O O . SER A 1 192 ? 26.285 -7.082 -10.035 1.00 80.94 192 SER A O 1
ATOM 1547 N N . HIS A 1 193 ? 26.642 -6.906 -12.248 1.00 79.00 193 HIS A N 1
ATOM 1548 C CA . HIS A 1 193 ? 25.350 -6.292 -12.578 1.00 79.00 193 HIS A CA 1
ATOM 1549 C C . HIS A 1 193 ? 24.153 -7.122 -12.078 1.00 79.00 193 HIS A C 1
ATOM 1551 O O . HIS A 1 193 ? 23.144 -6.591 -11.615 1.00 79.00 193 HIS A O 1
ATOM 1557 N N . PHE A 1 194 ? 24.294 -8.450 -12.122 1.00 81.38 194 PHE A N 1
ATOM 1558 C CA . PHE A 1 194 ? 23.302 -9.391 -11.615 1.00 81.38 194 PHE A CA 1
ATOM 1559 C C . PHE A 1 194 ? 23.169 -9.332 -10.087 1.00 81.38 194 PHE A C 1
ATOM 1561 O O . PHE A 1 194 ? 22.053 -9.301 -9.574 1.00 81.38 194 PHE A O 1
ATOM 1568 N N . LEU A 1 195 ? 24.290 -9.264 -9.356 1.00 83.25 195 LEU A N 1
ATOM 1569 C CA . LEU A 1 195 ? 24.277 -9.182 -7.894 1.00 83.25 195 LEU A CA 1
ATOM 1570 C C . LEU A 1 195 ? 23.602 -7.891 -7.416 1.00 83.25 195 LEU A C 1
ATOM 1572 O O . LEU A 1 195 ? 22.795 -7.931 -6.490 1.00 83.25 195 LEU A O 1
ATOM 1576 N N . LEU A 1 196 ? 23.882 -6.763 -8.077 1.00 84.12 196 LEU A N 1
ATOM 1577 C CA . LEU A 1 196 ? 23.208 -5.496 -7.792 1.00 84.12 196 LEU A CA 1
ATOM 1578 C C . LEU A 1 196 ? 21.692 -5.611 -8.010 1.00 84.12 196 LEU A C 1
ATOM 1580 O O . LEU A 1 196 ? 20.918 -5.179 -7.156 1.00 84.12 196 LEU A O 1
ATOM 1584 N N . GLY A 1 197 ? 21.268 -6.248 -9.106 1.00 85.06 197 GLY A N 1
ATOM 1585 C CA . GLY A 1 197 ? 19.855 -6.518 -9.377 1.00 85.06 197 GLY A CA 1
ATOM 1586 C C . GLY A 1 197 ? 19.190 -7.341 -8.271 1.00 85.06 197 GLY A C 1
ATOM 1587 O O . GLY A 1 197 ? 18.123 -6.966 -7.785 1.00 85.06 197 GLY A O 1
ATOM 1588 N N . CYS A 1 198 ? 19.858 -8.397 -7.790 1.00 86.75 198 CYS A N 1
ATOM 1589 C CA . CYS A 1 198 ? 19.389 -9.202 -6.660 1.00 86.75 198 CYS A CA 1
ATOM 1590 C C . CYS A 1 198 ? 19.244 -8.378 -5.373 1.00 86.75 198 CYS A C 1
ATOM 1592 O O . CYS A 1 198 ? 18.260 -8.538 -4.655 1.00 86.75 198 CYS A O 1
ATOM 1594 N N . ILE A 1 199 ? 20.201 -7.493 -5.075 1.00 87.12 199 ILE A N 1
ATOM 1595 C CA . ILE A 1 199 ? 20.155 -6.637 -3.881 1.00 87.12 199 ILE A CA 1
ATOM 1596 C C . ILE A 1 199 ? 18.963 -5.680 -3.961 1.00 87.12 199 ILE A C 1
ATOM 1598 O O . ILE A 1 199 ? 18.176 -5.608 -3.019 1.00 87.12 199 ILE A O 1
ATOM 1602 N N . VAL A 1 200 ? 18.789 -4.980 -5.087 1.00 86.81 200 VAL A N 1
ATOM 1603 C CA . VAL A 1 200 ? 17.664 -4.048 -5.277 1.00 86.81 200 VAL A CA 1
ATOM 1604 C C . VAL A 1 200 ? 16.328 -4.791 -5.211 1.00 86.81 200 VAL A C 1
ATOM 1606 O O . VAL A 1 200 ? 15.404 -4.328 -4.542 1.00 86.81 200 VAL A O 1
ATOM 1609 N N . PHE A 1 201 ? 16.241 -5.976 -5.821 1.00 89.44 201 PHE A N 1
ATOM 1610 C CA . PHE A 1 201 ? 15.066 -6.839 -5.723 1.00 89.44 201 PHE A CA 1
ATOM 1611 C C . PHE A 1 201 ? 14.746 -7.211 -4.271 1.00 89.44 201 PHE A C 1
ATOM 1613 O O . PHE A 1 201 ? 13.605 -7.055 -3.842 1.00 89.44 201 PHE A O 1
ATOM 1620 N N . LEU A 1 202 ? 15.739 -7.659 -3.496 1.00 88.25 202 LEU A N 1
ATOM 1621 C CA . LEU A 1 202 ? 15.555 -8.016 -2.088 1.00 88.25 202 LEU A CA 1
ATOM 1622 C C . LEU A 1 202 ? 15.105 -6.817 -1.251 1.00 88.25 202 LEU A C 1
ATOM 1624 O O . LEU A 1 202 ? 14.206 -6.959 -0.427 1.00 88.25 202 LEU A O 1
ATOM 1628 N N . VAL A 1 203 ? 15.676 -5.632 -1.481 1.00 89.06 203 VAL A N 1
ATOM 1629 C CA . VAL A 1 203 ? 15.261 -4.401 -0.793 1.00 89.06 203 VAL A CA 1
ATOM 1630 C C . VAL A 1 203 ? 13.799 -4.079 -1.105 1.00 89.06 203 VAL A C 1
ATOM 1632 O O . VAL A 1 203 ? 13.013 -3.874 -0.180 1.00 89.06 203 VAL A O 1
ATOM 1635 N N . LEU A 1 204 ? 13.402 -4.091 -2.381 1.00 88.25 204 LEU A N 1
ATOM 1636 C CA . LEU A 1 204 ? 12.012 -3.851 -2.782 1.00 88.25 204 LEU A CA 1
ATOM 1637 C C . LEU A 1 204 ? 11.060 -4.915 -2.221 1.00 88.25 204 LEU A C 1
ATOM 1639 O O . LEU A 1 204 ? 9.954 -4.581 -1.797 1.00 88.25 204 LEU A O 1
ATOM 1643 N N . LEU A 1 205 ? 11.495 -6.176 -2.167 1.00 87.75 205 LEU A N 1
ATOM 1644 C CA . LEU A 1 205 ? 10.725 -7.278 -1.596 1.00 87.75 205 LEU A CA 1
ATOM 1645 C C . LEU A 1 205 ? 10.507 -7.089 -0.093 1.00 87.75 205 LEU A C 1
ATOM 1647 O O . LEU A 1 205 ? 9.381 -7.228 0.374 1.00 87.75 205 LEU A O 1
ATOM 1651 N N . VAL A 1 206 ? 11.547 -6.731 0.663 1.00 85.12 206 VAL A N 1
ATOM 1652 C CA . VAL A 1 206 ? 11.435 -6.443 2.101 1.00 85.12 206 VAL A CA 1
ATOM 1653 C C . VAL A 1 206 ? 10.510 -5.253 2.344 1.00 85.12 206 VAL A C 1
ATOM 1655 O O . VAL A 1 206 ? 9.657 -5.321 3.226 1.00 85.12 206 VAL A O 1
ATOM 1658 N N . VAL A 1 207 ? 10.625 -4.188 1.543 1.00 85.38 207 VAL A N 1
ATOM 1659 C CA . VAL A 1 207 ? 9.726 -3.026 1.619 1.00 85.38 207 VAL A CA 1
ATOM 1660 C C . VAL A 1 207 ? 8.277 -3.451 1.373 1.00 85.38 207 VAL A C 1
ATOM 1662 O O . VAL A 1 207 ? 7.402 -3.123 2.173 1.00 85.38 207 VAL A O 1
ATOM 1665 N N . TYR A 1 208 ? 8.015 -4.225 0.318 1.00 85.31 208 TYR A N 1
ATOM 1666 C CA . TYR A 1 208 ? 6.679 -4.745 0.027 1.00 85.31 208 TYR A CA 1
ATOM 1667 C C . TYR A 1 208 ? 6.141 -5.625 1.167 1.00 85.31 208 TYR A C 1
ATOM 1669 O O . TYR A 1 208 ? 5.022 -5.410 1.635 1.00 85.31 208 TYR A O 1
ATOM 1677 N N . LEU A 1 209 ? 6.946 -6.563 1.676 1.00 82.56 209 LEU A N 1
ATOM 1678 C CA . LEU A 1 209 ? 6.566 -7.439 2.786 1.00 82.56 209 LEU A CA 1
ATOM 1679 C C . LEU A 1 209 ? 6.294 -6.660 4.078 1.00 82.56 209 LEU A C 1
ATOM 1681 O O . LEU A 1 209 ? 5.370 -7.013 4.809 1.00 82.56 209 LEU A O 1
ATOM 1685 N N . ALA A 1 210 ? 7.030 -5.579 4.342 1.00 81.38 210 ALA A N 1
ATOM 1686 C CA . ALA A 1 210 ? 6.786 -4.709 5.488 1.00 81.38 210 ALA A CA 1
ATOM 1687 C C . ALA A 1 210 ? 5.401 -4.038 5.416 1.00 81.38 210 ALA A C 1
ATOM 1689 O O . ALA A 1 210 ? 4.698 -3.974 6.423 1.00 81.38 210 ALA A O 1
ATOM 1690 N N . PHE A 1 211 ? 4.964 -3.588 4.233 1.00 80.50 211 PHE A N 1
ATOM 1691 C CA . PHE A 1 211 ? 3.618 -3.022 4.037 1.00 80.50 211 PHE A CA 1
ATOM 1692 C C . PHE A 1 211 ? 2.513 -4.079 3.931 1.00 80.50 211 PHE A C 1
ATOM 1694 O O . PHE A 1 211 ? 1.357 -3.808 4.271 1.00 80.50 211 PHE A O 1
ATOM 1701 N N . TYR A 1 212 ? 2.848 -5.282 3.465 1.00 75.75 212 TYR A N 1
ATOM 1702 C CA . TYR A 1 212 ? 1.932 -6.418 3.425 1.00 75.75 212 TYR A CA 1
ATOM 1703 C C . TYR A 1 212 ? 1.625 -6.945 4.833 1.00 75.75 212 TYR A C 1
ATOM 1705 O O . TYR A 1 212 ? 0.461 -7.117 5.187 1.00 75.75 212 TYR A O 1
ATOM 1713 N N . GLY A 1 213 ? 2.665 -7.168 5.643 1.00 69.12 213 GLY A N 1
ATOM 1714 C CA . GLY A 1 213 ? 2.554 -7.685 7.007 1.00 69.12 213 GLY A CA 1
ATOM 1715 C C . GLY A 1 213 ? 2.038 -6.660 8.015 1.00 69.12 213 GLY A C 1
ATOM 1716 O O . GLY A 1 213 ? 1.574 -7.039 9.088 1.00 69.12 213 GLY A O 1
ATOM 1717 N N . ARG A 1 214 ? 2.082 -5.367 7.673 1.00 69.75 214 ARG A N 1
ATOM 1718 C CA . ARG A 1 214 ? 1.450 -4.322 8.471 1.00 69.75 214 ARG A CA 1
ATOM 1719 C C . ARG A 1 214 ? -0.063 -4.454 8.352 1.00 69.75 214 ARG A C 1
ATOM 1721 O O . ARG A 1 214 ? -0.649 -4.218 7.297 1.00 69.75 214 ARG A O 1
ATOM 1728 N N . GLU A 1 215 ? -0.690 -4.826 9.453 1.00 66.06 215 GLU A N 1
ATOM 1729 C CA . GLU A 1 215 ? -2.124 -4.666 9.643 1.00 66.06 215 GLU A CA 1
ATOM 1730 C C . GLU A 1 215 ? -2.353 -3.263 10.213 1.00 66.06 215 GLU A C 1
ATOM 1732 O O . GLU A 1 215 ? -1.587 -2.801 11.064 1.00 66.06 215 GLU A O 1
ATOM 1737 N N . VAL A 1 216 ? -3.370 -2.550 9.716 1.00 63.25 216 VAL A N 1
ATOM 1738 C CA . VAL A 1 216 ? -3.833 -1.339 10.408 1.00 63.25 216 VAL A CA 1
ATOM 1739 C C . VAL A 1 216 ? -4.238 -1.784 11.793 1.00 63.25 216 VAL A C 1
ATOM 1741 O O . VAL A 1 216 ? -4.961 -2.772 11.914 1.00 63.25 216 VAL A O 1
ATOM 1744 N N . ASP A 1 217 ? -3.749 -1.082 12.812 1.00 60.28 217 ASP A N 1
ATOM 1745 C CA . ASP A 1 217 ? -3.936 -1.462 14.199 1.00 60.28 217 ASP A CA 1
ATOM 1746 C C . ASP A 1 217 ? -5.436 -1.702 14.446 1.00 60.28 217 ASP A C 1
ATOM 1748 O O . ASP A 1 217 ? -6.236 -0.773 14.539 1.00 60.28 217 ASP A O 1
ATOM 1752 N N . SER A 1 218 ? -5.851 -2.974 14.507 1.00 53.66 218 SER A N 1
ATOM 1753 C CA . SER A 1 218 ? -7.267 -3.393 14.505 1.00 53.66 218 SER A CA 1
ATOM 1754 C C . SER A 1 218 ? -8.026 -2.980 15.765 1.00 53.66 218 SER A C 1
ATOM 1756 O O . SER A 1 218 ? -9.148 -3.415 16.020 1.00 53.66 218 SER A O 1
ATOM 1758 N N . SER A 1 219 ? -7.394 -2.178 16.622 1.00 59.66 219 SER A N 1
ATOM 1759 C CA . SER A 1 219 ? -8.038 -1.583 17.769 1.00 59.66 219 SER A CA 1
ATOM 1760 C C . SER A 1 219 ? -8.851 -0.402 17.291 1.00 59.66 219 SER A C 1
ATOM 1762 O O . SER A 1 219 ? -8.460 0.747 17.456 1.00 59.66 219 SER A O 1
ATOM 1764 N N . LEU A 1 220 ? -10.048 -0.709 16.804 1.00 71.50 220 LEU A N 1
ATOM 1765 C CA . LEU A 1 220 ? -11.188 0.202 16.720 1.00 71.50 220 LEU A CA 1
ATOM 1766 C C . LEU A 1 220 ? -11.647 0.623 18.136 1.00 71.50 220 LEU A C 1
ATOM 1768 O O . LEU A 1 220 ? -12.835 0.726 18.410 1.00 71.50 220 LEU A O 1
ATOM 1772 N N . TRP A 1 221 ? -10.710 0.787 19.069 1.00 77.88 221 TRP A N 1
ATOM 1773 C CA . TRP A 1 221 ? -10.917 1.113 20.466 1.00 77.88 221 TRP A CA 1
ATOM 1774 C C . TRP A 1 221 ? -10.598 2.594 20.642 1.00 77.88 221 TRP A C 1
ATOM 1776 O O . TRP A 1 221 ? -9.462 3.020 20.454 1.00 77.88 221 TRP A O 1
ATOM 1786 N N . VAL A 1 222 ? -11.604 3.369 21.023 1.00 82.31 222 VAL A N 1
ATOM 1787 C CA . VAL A 1 222 ? -11.512 4.810 21.257 1.00 82.31 222 VAL A CA 1
ATOM 1788 C C . VAL A 1 222 ? -11.597 5.058 22.756 1.00 82.31 222 VAL A C 1
ATOM 1790 O O . VAL A 1 222 ? -12.403 4.431 23.445 1.00 82.31 222 VAL A O 1
ATOM 1793 N N . TYR A 1 223 ? -10.763 5.952 23.282 1.00 83.19 223 TYR A N 1
ATOM 1794 C CA . TYR A 1 223 ? -10.846 6.346 24.684 1.00 83.19 223 TYR A CA 1
ATOM 1795 C C . TYR A 1 223 ? -12.111 7.180 24.905 1.00 83.19 223 TYR A C 1
ATOM 1797 O O . TYR 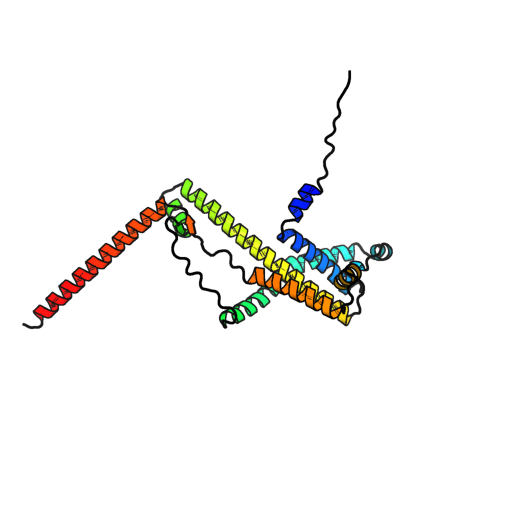A 1 223 ? -12.196 8.320 24.459 1.00 83.19 223 TYR A O 1
ATOM 1805 N N . TYR A 1 224 ? -13.104 6.600 25.577 1.00 83.56 224 TYR A N 1
ATOM 1806 C CA . TYR A 1 224 ? -14.349 7.284 25.910 1.00 83.56 224 TYR A CA 1
ATOM 1807 C C . TYR A 1 224 ? -14.872 6.782 27.268 1.00 83.56 224 TYR A C 1
ATOM 1809 O O . TYR A 1 224 ? -15.750 5.910 27.330 1.00 83.56 224 TYR A O 1
ATOM 1817 N N . PRO A 1 225 ? -14.327 7.317 28.379 1.00 85.75 225 PRO A N 1
ATOM 1818 C CA . PRO A 1 225 ? -14.653 6.882 29.738 1.00 85.75 225 PRO A CA 1
ATOM 1819 C C . PRO A 1 225 ? -16.147 6.882 30.092 1.00 85.75 225 PRO A C 1
ATOM 1821 O O . PRO A 1 225 ? -16.587 5.910 30.705 1.00 85.75 225 PRO A O 1
ATOM 1824 N N . PRO A 1 226 ? -16.965 7.877 29.677 1.00 85.81 226 PRO A N 1
ATOM 1825 C CA . PRO A 1 226 ? -18.380 7.901 30.051 1.00 85.81 226 PRO A CA 1
ATOM 1826 C C . PRO A 1 226 ? -19.144 6.655 29.585 1.00 85.81 226 PRO A C 1
ATOM 1828 O O . PRO A 1 226 ? -19.882 6.044 30.354 1.00 85.81 226 PRO A O 1
ATOM 1831 N N . LEU A 1 227 ? -18.914 6.221 28.342 1.00 86.12 227 LEU A N 1
ATOM 1832 C CA . LEU A 1 227 ? -19.529 5.006 27.799 1.00 86.12 227 LEU A CA 1
ATOM 1833 C C . LEU A 1 227 ? -18.907 3.738 28.392 1.00 86.12 227 LEU A C 1
ATOM 1835 O O . LEU A 1 227 ? -19.601 2.739 28.580 1.00 86.12 227 LEU A O 1
ATOM 1839 N N . TYR A 1 228 ? -17.608 3.768 28.699 1.00 87.31 228 TYR A N 1
ATOM 1840 C CA . TYR A 1 228 ? -16.931 2.653 29.354 1.00 87.31 228 TYR A CA 1
ATOM 1841 C C . TYR A 1 228 ? -17.568 2.345 30.715 1.00 87.31 228 TYR A C 1
ATOM 1843 O O . TYR A 1 228 ? -17.914 1.194 30.987 1.00 87.31 228 TYR A O 1
ATOM 1851 N N . ASP A 1 229 ? -17.810 3.367 31.533 1.00 87.31 229 ASP A N 1
ATOM 1852 C CA . ASP A 1 229 ? -18.398 3.202 32.863 1.00 87.31 229 ASP A CA 1
ATOM 1853 C C . ASP A 1 229 ? -19.836 2.679 32.807 1.00 87.31 229 ASP A C 1
ATOM 1855 O O . ASP A 1 229 ? -20.218 1.828 33.618 1.00 87.31 229 ASP A O 1
ATOM 1859 N N . ILE A 1 230 ? -20.631 3.141 31.834 1.00 87.25 230 ILE A N 1
ATOM 1860 C CA . ILE A 1 230 ? -21.990 2.634 31.592 1.00 87.25 230 ILE A CA 1
ATOM 1861 C C . ILE A 1 230 ? -21.937 1.133 31.291 1.00 87.25 230 ILE A C 1
ATOM 1863 O O . ILE A 1 230 ? -22.626 0.344 31.940 1.00 87.25 230 ILE A O 1
ATOM 1867 N N . LYS A 1 231 ? -21.051 0.713 30.387 1.00 84.88 231 LYS A N 1
ATOM 1868 C CA . LYS A 1 231 ? -20.911 -0.697 30.014 1.00 84.88 231 LYS A CA 1
ATOM 1869 C C . LYS A 1 231 ? -20.395 -1.578 31.133 1.00 84.88 231 LYS A C 1
ATOM 1871 O O . LYS A 1 231 ? -20.884 -2.688 31.304 1.00 84.88 231 LYS A O 1
ATOM 1876 N N . VAL A 1 232 ? -19.436 -1.098 31.921 1.00 86.00 232 VAL A N 1
ATOM 1877 C CA . VAL A 1 232 ? -18.947 -1.842 33.087 1.00 86.00 232 VAL A CA 1
ATOM 1878 C C . VAL A 1 232 ? -20.078 -2.049 34.097 1.00 86.00 232 VAL A C 1
ATOM 1880 O O . VAL A 1 232 ? -20.187 -3.129 34.680 1.00 86.00 232 VAL A O 1
ATOM 1883 N N . LYS A 1 233 ? -20.954 -1.054 34.293 1.00 88.81 233 LYS A N 1
ATOM 1884 C CA . LYS A 1 233 ? -22.139 -1.189 35.154 1.00 88.81 233 LYS A CA 1
ATOM 1885 C C . LYS A 1 233 ? -23.155 -2.183 34.583 1.00 88.81 233 LYS A C 1
ATOM 1887 O O . LYS A 1 233 ? -23.673 -3.003 35.338 1.00 88.81 233 LYS A O 1
ATOM 1892 N N . GLU A 1 234 ? -23.428 -2.145 33.281 1.00 87.31 234 GLU A N 1
ATOM 1893 C CA . GLU A 1 234 ? -24.324 -3.104 32.619 1.00 87.31 234 GLU A CA 1
ATOM 1894 C C . GLU A 1 234 ? -23.786 -4.538 32.676 1.00 87.31 234 GLU A C 1
ATOM 1896 O O . GLU A 1 234 ? -24.532 -5.467 32.992 1.00 87.31 234 GLU A O 1
ATOM 1901 N N . GLU A 1 235 ? -22.485 -4.724 32.446 1.00 86.88 235 GLU A N 1
ATOM 1902 C CA . GLU A 1 235 ? -21.829 -6.029 32.493 1.00 86.88 235 GLU A CA 1
ATOM 1903 C C . GLU A 1 235 ? -21.839 -6.602 33.919 1.00 86.88 235 GLU A C 1
ATOM 1905 O O . GLU A 1 235 ? -22.127 -7.785 34.105 1.00 86.88 235 GLU A O 1
ATOM 1910 N N . LYS A 1 236 ? -21.626 -5.763 34.945 1.00 89.06 236 LYS A N 1
ATOM 1911 C CA . LYS A 1 236 ? -21.782 -6.161 36.356 1.00 89.06 236 LYS A CA 1
ATOM 1912 C C . LYS A 1 236 ? -23.210 -6.610 36.670 1.00 89.06 236 LYS A C 1
ATOM 1914 O O . LYS A 1 236 ? -23.387 -7.722 37.159 1.00 89.06 236 LYS A O 1
ATOM 1919 N N . LYS A 1 237 ? -24.223 -5.813 36.307 1.00 89.81 237 LYS A N 1
ATOM 1920 C CA . LYS A 1 237 ? -25.643 -6.164 36.511 1.00 89.81 237 LYS A CA 1
ATOM 1921 C C . LYS A 1 237 ? -26.040 -7.444 35.778 1.00 89.81 237 LYS A C 1
ATOM 1923 O O . LYS A 1 237 ? -26.841 -8.231 36.273 1.00 89.81 237 LYS A O 1
ATOM 1928 N N . ARG A 1 238 ? -25.511 -7.666 34.572 1.00 87.56 238 ARG A N 1
ATOM 1929 C CA . ARG A 1 238 ? -25.762 -8.893 33.808 1.00 87.56 238 ARG A CA 1
ATOM 1930 C C . ARG A 1 238 ? -25.172 -10.115 34.514 1.00 87.56 238 ARG A C 1
ATOM 1932 O O . ARG A 1 238 ? -25.894 -11.087 34.696 1.00 87.56 238 ARG A O 1
ATOM 1939 N N . ARG A 1 239 ? -23.920 -10.034 34.975 1.00 89.12 239 ARG A N 1
ATOM 1940 C CA . ARG A 1 239 ? -23.271 -11.115 35.737 1.00 89.12 239 ARG A CA 1
ATOM 1941 C C . ARG A 1 239 ? -23.979 -11.399 37.062 1.00 89.12 239 ARG A C 1
ATOM 1943 O O . ARG A 1 239 ? -24.042 -12.547 37.479 1.00 89.12 239 ARG A O 1
ATOM 1950 N N . GLU A 1 240 ? -24.506 -10.377 37.732 1.00 92.06 240 GLU A N 1
ATOM 1951 C CA . GLU A 1 240 ? -25.307 -10.550 38.951 1.00 92.06 240 GLU A CA 1
ATOM 1952 C C . GLU A 1 240 ? -26.609 -11.308 38.670 1.00 92.06 240 GLU A C 1
ATOM 1954 O O . GLU A 1 240 ? -26.871 -12.303 39.342 1.00 92.06 240 GLU A O 1
ATOM 1959 N N . ARG A 1 241 ? -27.351 -10.928 37.619 1.00 89.62 241 ARG A N 1
ATOM 1960 C CA . ARG A 1 241 ? -28.564 -11.644 37.186 1.00 89.62 241 ARG A CA 1
ATOM 1961 C C . ARG A 1 241 ? -28.284 -13.089 36.776 1.00 89.62 241 ARG A C 1
ATOM 1963 O O . ARG A 1 241 ? -29.022 -13.983 37.169 1.00 89.62 241 ARG A O 1
ATOM 1970 N N . GLU A 1 242 ? -27.208 -13.336 36.029 1.00 91.81 242 GLU A N 1
ATOM 1971 C CA . GLU A 1 242 ? -26.795 -14.695 35.646 1.00 91.81 242 GLU A CA 1
ATOM 1972 C C . GLU A 1 242 ? -26.490 -15.552 36.890 1.00 91.81 242 GLU A C 1
ATOM 1974 O O . GLU A 1 242 ? -26.979 -16.674 36.998 1.00 91.81 242 GLU A O 1
ATOM 1979 N N . ARG A 1 243 ? -25.787 -14.994 37.888 1.00 92.44 243 ARG A N 1
ATOM 1980 C CA . ARG A 1 243 ? -25.517 -15.671 39.171 1.00 92.44 243 ARG A CA 1
ATOM 1981 C C . ARG A 1 243 ? -26.762 -15.884 40.028 1.00 92.44 243 ARG A C 1
ATOM 1983 O O . ARG A 1 243 ? -26.769 -16.777 40.871 1.00 92.44 243 ARG A O 1
ATOM 1990 N N . GLU A 1 244 ? -27.767 -15.020 39.939 1.00 92.62 244 GLU A N 1
ATOM 1991 C CA . GLU A 1 244 ? -29.043 -15.202 40.643 1.00 92.62 244 GLU A CA 1
ATOM 1992 C C . GLU A 1 244 ? -29.858 -16.328 40.014 1.00 92.62 244 GLU A C 1
ATOM 1994 O O . GLU A 1 244 ? -30.269 -17.237 40.730 1.00 92.62 244 GLU A O 1
ATOM 1999 N N . ILE A 1 245 ? -29.986 -16.335 38.685 1.00 92.88 245 ILE A N 1
ATOM 2000 C CA . ILE A 1 245 ? -30.657 -17.405 37.936 1.00 92.88 245 ILE A CA 1
ATOM 2001 C C . ILE A 1 245 ? -29.978 -18.753 38.201 1.00 92.88 245 ILE A C 1
ATOM 2003 O O . ILE A 1 245 ? -30.655 -19.750 38.440 1.00 92.88 245 ILE A O 1
ATOM 2007 N N . GLU A 1 246 ? -28.644 -18.795 38.209 1.00 93.25 246 GLU A N 1
ATOM 2008 C CA . GLU A 1 246 ? -27.887 -20.014 38.510 1.00 93.25 246 GLU A CA 1
ATOM 2009 C C . GLU A 1 246 ? -28.137 -20.506 39.946 1.00 93.25 246 GLU A C 1
ATOM 2011 O O . GLU A 1 246 ? -28.372 -21.696 40.166 1.00 93.25 246 GLU A O 1
ATOM 2016 N N . ARG A 1 247 ? -28.194 -19.589 40.923 1.00 93.31 247 ARG A N 1
ATOM 2017 C CA . ARG A 1 247 ? -28.538 -19.912 42.319 1.00 93.31 247 ARG A CA 1
ATOM 2018 C C . ARG A 1 247 ? -29.974 -20.421 42.470 1.00 93.31 247 ARG A C 1
ATOM 2020 O O . ARG A 1 247 ? -30.201 -21.384 43.204 1.00 93.31 247 ARG A O 1
ATOM 2027 N N . GLU A 1 248 ? -30.940 -19.806 41.792 1.00 92.38 248 GLU A N 1
ATOM 2028 C CA . GLU A 1 248 ? -32.335 -20.262 41.788 1.00 92.38 248 GLU A CA 1
ATOM 2029 C C . GLU A 1 248 ? -32.485 -21.634 41.129 1.00 92.38 248 GLU A C 1
ATOM 2031 O O . GLU A 1 248 ? -33.180 -22.508 41.657 1.00 92.38 248 GLU A O 1
ATOM 2036 N N . TYR A 1 249 ? -31.791 -21.851 40.011 1.00 92.75 249 TYR A N 1
ATOM 2037 C CA . TYR A 1 249 ? -31.765 -23.128 39.312 1.00 92.75 249 TYR A CA 1
ATOM 2038 C C . TYR A 1 249 ? -31.189 -24.242 40.196 1.00 92.75 249 TYR A C 1
ATOM 2040 O O . TYR A 1 249 ? -31.805 -25.304 40.325 1.00 92.75 249 TYR A O 1
ATOM 2048 N N . GLU A 1 250 ? -30.063 -23.999 40.875 1.00 93.25 250 GLU A N 1
ATOM 2049 C CA . GLU A 1 250 ? -29.501 -24.956 41.831 1.00 93.25 250 GLU A CA 1
ATOM 2050 C C . GLU A 1 250 ? -30.448 -25.256 42.997 1.00 93.25 250 GLU A C 1
ATOM 2052 O O . GLU A 1 250 ? -30.623 -26.423 43.360 1.00 93.25 250 GLU A O 1
ATOM 2057 N N . MET A 1 251 ? -31.083 -24.234 43.579 1.00 92.81 251 MET A N 1
ATOM 2058 C CA . MET A 1 251 ? -32.051 -24.428 44.662 1.00 92.81 251 MET A CA 1
ATOM 2059 C C . MET A 1 251 ? -33.249 -25.271 44.219 1.00 92.81 251 MET A C 1
ATOM 2061 O O . MET A 1 251 ? -33.642 -26.195 44.933 1.00 92.81 251 MET A O 1
ATOM 2065 N N . ASN A 1 252 ? -33.825 -24.985 43.051 1.00 92.38 252 ASN A N 1
ATOM 2066 C CA . ASN A 1 252 ? -34.954 -25.753 42.526 1.00 92.38 252 ASN A CA 1
ATOM 2067 C C . ASN A 1 252 ? -34.560 -27.196 42.197 1.00 92.38 252 ASN A C 1
ATOM 2069 O O . ASN A 1 252 ? -35.321 -28.116 42.494 1.00 92.38 252 ASN A O 1
ATOM 2073 N N . LYS A 1 253 ? -33.353 -27.417 41.666 1.00 92.31 253 LYS A N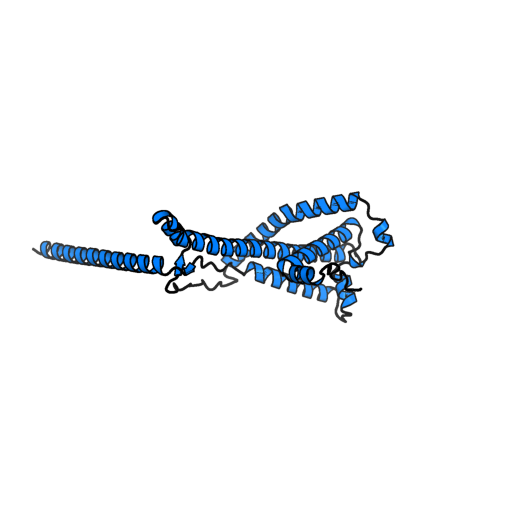 1
ATOM 2074 C CA . LYS A 1 253 ? -32.817 -28.761 41.421 1.00 92.31 253 LYS A CA 1
ATOM 2075 C C . LYS A 1 253 ? -32.668 -29.569 42.715 1.00 92.31 253 LYS A C 1
ATOM 2077 O O . LYS A 1 253 ? -33.029 -30.743 42.729 1.00 92.31 253 LYS A O 1
ATOM 2082 N N . ARG A 1 254 ? -32.177 -28.954 43.801 1.00 89.44 254 ARG A N 1
ATOM 2083 C CA . ARG A 1 254 ? -32.081 -29.605 45.125 1.00 89.44 254 ARG A CA 1
ATOM 2084 C C . ARG A 1 254 ? -33.464 -29.978 45.664 1.00 89.44 254 ARG A C 1
ATOM 2086 O O . ARG A 1 254 ? -33.686 -31.138 45.975 1.00 89.44 254 ARG A O 1
ATOM 2093 N N . LYS A 1 255 ? -34.425 -29.046 45.633 1.00 88.00 255 LYS A N 1
ATOM 2094 C CA . LYS A 1 255 ? -35.817 -29.303 46.059 1.00 88.00 255 LYS A CA 1
ATOM 2095 C C . LYS A 1 255 ? -36.507 -30.418 45.269 1.00 88.00 255 LYS A C 1
ATOM 2097 O O . LYS A 1 255 ? -37.334 -31.133 45.824 1.00 88.00 255 LYS A O 1
ATOM 2102 N N . LEU A 1 256 ? -36.227 -30.531 43.969 1.00 86.06 256 LEU A N 1
ATOM 2103 C CA . LEU A 1 256 ? -36.763 -31.608 43.130 1.00 86.06 256 LEU A CA 1
ATOM 2104 C C . LEU A 1 256 ? -36.174 -32.965 43.513 1.00 86.06 256 LEU A C 1
ATOM 2106 O O . LEU A 1 256 ? -36.921 -33.933 43.592 1.00 86.06 256 LEU A O 1
ATOM 2110 N N . LYS A 1 257 ? -34.869 -33.017 43.793 1.00 83.12 257 LYS A N 1
ATOM 2111 C CA . LYS A 1 257 ? -34.194 -34.235 44.249 1.00 83.12 257 LYS A CA 1
ATOM 2112 C C . LYS A 1 257 ? -34.742 -34.698 45.600 1.00 83.12 257 LYS A C 1
ATOM 2114 O O . LYS A 1 257 ? -35.163 -35.839 45.723 1.00 83.12 257 LYS A O 1
ATOM 2119 N N . ASP A 1 258 ? -34.884 -33.767 46.543 1.00 81.69 258 ASP A N 1
ATOM 2120 C CA . ASP A 1 258 ? -35.452 -34.048 47.864 1.00 81.69 258 ASP A CA 1
ATOM 2121 C C . ASP A 1 258 ? -36.913 -34.522 47.795 1.00 81.69 258 ASP A C 1
ATOM 2123 O O . ASP A 1 258 ? -37.363 -35.199 48.704 1.00 81.69 258 ASP A O 1
ATOM 2127 N N . LYS A 1 259 ? -37.673 -34.188 46.741 1.00 74.75 259 LYS A N 1
ATOM 2128 C CA . LYS A 1 259 ? -39.045 -34.690 46.524 1.00 74.75 259 LYS A CA 1
ATOM 2129 C C . LYS A 1 259 ? -39.114 -36.062 45.851 1.00 74.75 259 LYS A C 1
ATOM 2131 O O . LYS A 1 259 ? -40.177 -36.666 45.872 1.00 74.75 259 LYS A O 1
ATOM 2136 N N . GLN A 1 260 ? -38.045 -36.497 45.194 1.00 69.69 260 GLN A N 1
ATOM 2137 C CA . GLN A 1 260 ? -37.988 -37.768 44.469 1.00 69.69 260 GLN A CA 1
ATOM 2138 C C . GLN A 1 260 ? -37.538 -38.931 45.366 1.00 69.69 260 GLN A C 1
ATOM 2140 O O . GLN A 1 260 ? -37.776 -40.084 45.023 1.00 69.69 260 GLN A O 1
ATOM 2145 N N . ASP A 1 261 ? -36.915 -38.606 46.501 1.00 65.44 261 ASP A N 1
ATOM 2146 C CA . ASP A 1 261 ? -36.405 -39.549 47.501 1.00 65.44 261 ASP A CA 1
ATOM 2147 C C . ASP A 1 261 ? -37.429 -39.856 48.633 1.00 65.44 261 ASP A C 1
ATOM 2149 O O . ASP A 1 261 ? -37.072 -40.504 49.618 1.00 65.44 261 ASP A O 1
ATOM 2153 N N . TRP A 1 262 ? -38.691 -39.411 48.494 1.00 49.28 262 TRP A N 1
ATOM 2154 C CA . TRP A 1 262 ? -39.852 -39.765 49.341 1.00 49.28 262 TRP A CA 1
ATOM 2155 C C . TRP A 1 262 ? -40.884 -40.564 48.544 1.00 49.28 262 TRP A C 1
ATOM 2157 O O . TRP A 1 262 ? -41.498 -41.474 49.145 1.00 49.28 262 TRP A O 1
#

Radius of gyration: 30.37 Å; chains: 1; bounding box: 73×100×81 Å

Secondary structure (DSSP, 8-state):
-------------HHHHHHHHTSHHHHHHHHHHHHHHHHHHHHHHSB-GGG--HHHHTT--HHHHHHHHHHHHHIIIIIHHHHHHHHHHHHHHHHHTTSS----------TTEEEHHHHHHHHHHTT-HHHHHHHHHHHHHHHHHHHHHHHHHHHHHHHHHHHHHHHHHHHHH--BS-HHHHHHHHHT-SS-HHHHHHHHHHHHHHHHHHHHH-------EEE-HHHHHHHHHHHHHHHHHHHHHHHHHHHHHHHHHHHH--

pLDDT: mean 76.62, std 14.5, range [33.47, 93.31]

Sequence (262 aa):
MAEDKNETTQALGVIPLLDRLWRFNKVMTLGYCFLFLDAFLSYGKGYGVFALSSSKLSDFNLGDVCLFLLLFGLISSLGLFFLEGVVFAVLTELKAYRLFPCEGSDKRKKSGYVYIGDLREYAMREQSELAYKEYKEAFGKWYDELVNLHEARRVSFGCLFLFVFGWILSAFNGSKGVFLDGVYSFLDLSMSHFLLGCIVFLVLLVVYLAFYGREVDSSLWVYYPPLYDIKVKEEKKRREREREIEREYEMNKRKLKDKQDW